Protein AF-A0A2W4MEE3-F1 (afdb_monomer_lite)

Sequence (207 aa):
MGRTPAATAALLSSIVPGWGHAFTRRNRSAIAWFAFDGLLLAGGLAAWIWFRNDLLQAVVRPGAIVWILALNAVLLIMRAWSVVSAYRAGTPATGAGAAISLLLAAILLVGPHALAGYVAWAGNDLLTSVFDPEPPVAAPTTTTTASPGGPVVPGPTATTLPPTTTTTAPPRIWDGLERLNIALLGLARAPVSFTNSNPPQNTHSLD

pLDDT: mean 73.38, std 10.56, range [46.97, 92.06]

Secondary structure (DSSP, 8-state):
-----HHHHHHHHHHSTTHHHHHTT-HHHHHHHHHHHHHHHHHHHHHHHHSHHHHHHHHHSHHHHHHHHHHHHHHHHHHHHHHHHHHHHSPPP-SHHHHHHHHHHHHHHHHHHHHHHHHHHHHHHHHHHHHS------PPP----PPPPPP----S----PPPPP---PPPPS--SSS-------------------PPP-------

Radius of gyration: 35.17 Å; chains: 1; bounding box: 63×68×120 Å

Structure (mmCIF, N/CA/C/O backbone):
data_AF-A0A2W4MEE3-F1
#
_entry.id   AF-A0A2W4MEE3-F1
#
loop_
_atom_site.group_PDB
_atom_site.id
_atom_site.type_symbol
_atom_site.label_atom_id
_atom_site.label_alt_id
_atom_site.label_comp_id
_atom_site.label_asym_id
_atom_site.label_entity_id
_atom_site.label_seq_id
_atom_site.pdbx_PDB_ins_code
_atom_site.Cartn_x
_atom_site.Cartn_y
_atom_site.Cartn_z
_atom_site.occupancy
_atom_site.B_iso_or_equiv
_atom_site.auth_seq_id
_atom_site.auth_comp_id
_atom_site.auth_asym_id
_atom_site.auth_atom_id
_atom_site.pdbx_PDB_model_num
ATOM 1 N N . MET A 1 1 ? -16.115 -0.968 37.909 1.00 46.97 1 MET A N 1
ATOM 2 C CA . MET A 1 1 ? -15.158 -1.277 36.819 1.00 46.97 1 MET A CA 1
ATOM 3 C C . MET A 1 1 ? -15.772 -0.815 35.505 1.00 46.97 1 MET A C 1
ATOM 5 O O . MET A 1 1 ? -16.783 -1.374 35.099 1.00 46.97 1 MET A O 1
ATOM 9 N N . GLY A 1 2 ? -15.250 0.261 34.910 1.00 53.53 2 GLY A N 1
ATOM 10 C CA . GLY A 1 2 ? -15.823 0.868 33.704 1.00 53.53 2 GLY A CA 1
ATOM 11 C C . GLY A 1 2 ? -15.564 0.008 32.468 1.00 53.53 2 GLY A C 1
ATOM 12 O O . GLY A 1 2 ? -14.419 -0.342 32.195 1.00 53.53 2 GLY A O 1
ATOM 13 N N . ARG A 1 3 ? -16.623 -0.356 31.738 1.00 59.12 3 ARG A N 1
ATOM 14 C CA . ARG A 1 3 ? -16.504 -1.009 30.429 1.00 59.12 3 ARG A CA 1
ATOM 15 C C . ARG A 1 3 ? -15.987 0.031 29.440 1.00 59.12 3 ARG A C 1
ATOM 17 O O . ARG A 1 3 ? -16.661 1.027 29.197 1.00 59.12 3 ARG A O 1
ATOM 24 N N . THR A 1 4 ? -14.789 -0.170 28.908 1.00 59.31 4 THR A N 1
ATOM 25 C CA . THR A 1 4 ? -14.251 0.694 27.858 1.00 59.31 4 THR A CA 1
ATOM 26 C C . THR A 1 4 ? -14.983 0.423 26.538 1.00 59.31 4 THR A C 1
ATOM 28 O O . THR A 1 4 ? -15.199 -0.741 26.189 1.00 59.31 4 THR A O 1
ATOM 31 N N . PRO A 1 5 ? -15.402 1.469 25.805 1.00 66.69 5 PRO A N 1
ATOM 32 C CA . PRO A 1 5 ? -16.130 1.298 24.553 1.00 66.69 5 PRO A CA 1
ATOM 33 C C . PRO A 1 5 ? -15.233 0.687 23.463 1.00 66.69 5 PRO A C 1
ATOM 35 O O . PRO A 1 5 ? -14.072 1.068 23.317 1.00 66.69 5 PRO A O 1
ATOM 38 N N . ALA A 1 6 ? -15.764 -0.242 22.656 1.00 66.25 6 ALA A N 1
ATOM 39 C CA . ALA A 1 6 ? -14.981 -0.908 21.602 1.00 66.25 6 ALA A CA 1
ATOM 40 C C . ALA A 1 6 ? -14.439 0.041 20.530 1.00 66.25 6 ALA A C 1
ATOM 42 O O . ALA A 1 6 ? -13.433 -0.267 19.899 1.00 66.25 6 ALA A O 1
ATOM 43 N N . ALA A 1 7 ? -15.074 1.200 20.344 1.00 62.47 7 ALA A N 1
ATOM 44 C CA . ALA A 1 7 ? -14.615 2.216 19.407 1.00 62.47 7 ALA A CA 1
ATOM 45 C C . ALA A 1 7 ? -13.208 2.728 19.756 1.00 62.47 7 ALA A C 1
ATOM 47 O O . ALA A 1 7 ? -12.354 2.814 18.879 1.00 62.47 7 ALA A O 1
ATOM 48 N N . THR A 1 8 ? -12.927 2.982 21.038 1.00 64.75 8 THR A N 1
ATOM 49 C CA . THR A 1 8 ? -11.601 3.420 21.498 1.00 64.75 8 THR A CA 1
ATOM 50 C C . THR A 1 8 ? -10.568 2.301 21.394 1.00 64.75 8 THR A C 1
ATOM 52 O O . THR A 1 8 ? -9.421 2.562 21.042 1.00 64.75 8 THR A O 1
ATOM 55 N N . ALA A 1 9 ? -10.968 1.048 21.633 1.00 61.34 9 ALA A N 1
ATOM 56 C CA . ALA A 1 9 ? -10.091 -0.108 21.434 1.00 61.34 9 ALA A CA 1
ATOM 57 C C . ALA A 1 9 ? -9.727 -0.311 19.949 1.00 61.34 9 ALA A C 1
ATOM 59 O O . ALA A 1 9 ? -8.577 -0.627 19.641 1.00 61.34 9 ALA A O 1
ATOM 60 N N . ALA A 1 10 ? -10.673 -0.079 19.032 1.00 60.91 10 ALA A N 1
ATOM 61 C CA . ALA A 1 10 ? -10.437 -0.127 17.589 1.00 60.91 10 ALA A CA 1
ATOM 62 C C . ALA A 1 10 ? -9.500 1.001 17.121 1.00 60.91 10 ALA A C 1
ATOM 64 O O . ALA A 1 10 ? -8.569 0.737 16.364 1.00 60.91 10 ALA A O 1
ATOM 65 N N . LEU A 1 11 ? -9.691 2.224 17.631 1.00 64.31 11 LEU A N 1
ATOM 66 C CA . LEU A 1 11 ? -8.846 3.388 17.330 1.00 64.31 11 LEU A CA 1
ATOM 67 C C . LEU A 1 11 ? -7.398 3.186 17.808 1.00 64.31 11 LEU A C 1
ATOM 69 O O . LEU A 1 11 ? -6.445 3.438 17.077 1.00 64.31 11 LEU A O 1
ATOM 73 N N . LEU A 1 12 ? -7.216 2.656 19.021 1.00 62.75 12 LEU A N 1
ATOM 74 C CA . LEU A 1 12 ? -5.882 2.333 19.537 1.00 62.75 12 LEU A CA 1
ATOM 75 C C . LEU A 1 12 ? -5.208 1.227 18.718 1.00 62.75 12 LEU A C 1
ATOM 77 O O . LEU A 1 12 ? -4.005 1.294 18.471 1.00 62.75 12 LEU A O 1
ATOM 81 N N . SER A 1 13 ? -5.979 0.241 18.251 1.00 61.25 13 SER A N 1
ATOM 82 C CA . SER A 1 13 ? -5.451 -0.835 17.411 1.00 61.25 13 SER A CA 1
ATOM 83 C C . SER A 1 13 ? -5.171 -0.413 15.962 1.00 61.25 13 SER A C 1
ATOM 85 O O . SER A 1 13 ? -4.448 -1.133 15.274 1.00 61.25 13 SER A O 1
ATOM 87 N N . SER A 1 14 ? -5.714 0.717 15.486 1.00 63.41 14 SER A N 1
ATOM 88 C CA . SER A 1 14 ? -5.417 1.239 14.144 1.00 63.41 14 SER A CA 1
ATOM 89 C C . SER A 1 14 ? -4.117 2.039 14.095 1.00 63.41 14 SER A C 1
ATOM 91 O O . SER A 1 14 ? -3.443 2.033 13.067 1.00 63.41 14 SER A O 1
ATOM 93 N N . ILE A 1 15 ? -3.760 2.718 15.193 1.00 67.88 15 ILE A N 1
ATOM 94 C CA . ILE A 1 15 ? -2.478 3.429 15.319 1.00 67.88 15 ILE A CA 1
ATOM 95 C C . ILE A 1 15 ? -1.353 2.416 15.528 1.00 67.88 15 ILE A C 1
ATOM 97 O O . ILE A 1 15 ? -0.332 2.469 14.846 1.00 67.88 15 ILE A O 1
ATOM 101 N N . VAL A 1 16 ? -1.558 1.474 16.450 1.00 62.41 16 VAL A N 1
ATOM 102 C CA . VAL A 1 16 ? -0.572 0.452 16.786 1.00 62.41 16 VAL A CA 1
ATOM 103 C C . VAL A 1 16 ? -1.262 -0.917 16.792 1.00 62.41 16 VAL A C 1
ATOM 105 O O . VAL A 1 16 ? -2.054 -1.195 17.701 1.00 62.41 16 VAL A O 1
ATOM 108 N N . PRO A 1 17 ? -0.983 -1.791 15.808 1.00 58.06 17 PRO A N 1
ATOM 109 C CA . PRO A 1 17 ? -1.547 -3.138 15.764 1.00 58.06 17 PRO A CA 1
ATOM 110 C C . PRO A 1 17 ? -1.307 -3.872 17.089 1.00 58.06 17 PRO A C 1
ATOM 112 O O . PRO A 1 17 ? -0.170 -4.037 17.500 1.00 58.06 17 PRO A O 1
ATOM 115 N N . GLY A 1 18 ? -2.369 -4.282 17.792 1.00 57.41 18 GLY A N 1
ATOM 116 C CA . GLY A 1 18 ? -2.269 -5.020 19.061 1.00 57.41 18 GLY A CA 1
ATOM 117 C C . GLY A 1 18 ? -2.436 -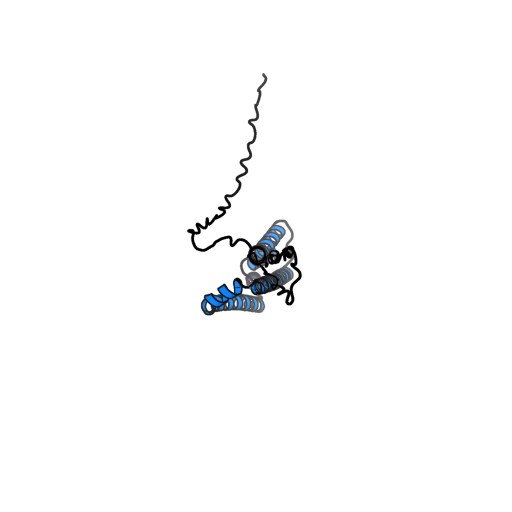4.190 20.343 1.00 57.41 18 GLY A C 1
ATOM 118 O O . GLY A 1 18 ? -2.688 -4.774 21.404 1.00 57.41 18 GLY A O 1
ATOM 119 N N . TRP A 1 19 ? -2.408 -2.851 20.287 1.00 66.25 19 TRP A N 1
ATOM 120 C CA . TRP A 1 19 ? -2.663 -2.009 21.473 1.00 66.25 19 TRP A CA 1
ATOM 121 C C . TRP A 1 19 ? -4.094 -2.155 22.015 1.00 66.25 19 TRP A C 1
ATOM 123 O O . TRP A 1 19 ? -4.305 -2.120 23.229 1.00 66.25 19 TRP A O 1
ATOM 133 N N . GLY A 1 20 ? -5.071 -2.432 21.144 1.00 57.62 20 GLY A N 1
ATOM 134 C CA . GLY A 1 20 ? -6.445 -2.732 21.562 1.00 57.62 20 GLY A CA 1
ATOM 135 C C . GLY A 1 20 ? -6.551 -3.999 22.424 1.00 57.62 20 GLY A C 1
ATOM 136 O O . GLY A 1 20 ? -7.328 -4.040 23.379 1.00 57.62 20 GLY A O 1
ATOM 137 N N . HIS A 1 21 ? -5.725 -5.019 22.162 1.00 60.41 21 HIS A N 1
ATOM 138 C CA . HIS A 1 21 ? -5.729 -6.255 22.950 1.00 60.41 21 HIS A CA 1
ATOM 139 C C . HIS A 1 21 ? -5.038 -6.106 24.309 1.00 60.41 21 HIS A C 1
ATOM 141 O O . HIS A 1 21 ? -5.540 -6.666 25.291 1.00 60.41 21 HIS A O 1
ATOM 147 N N . ALA A 1 22 ? -3.977 -5.296 24.395 1.00 62.78 22 ALA A N 1
ATOM 148 C CA . ALA A 1 22 ? -3.343 -4.932 25.666 1.00 62.78 22 ALA A CA 1
ATOM 149 C C . ALA A 1 22 ? -4.342 -4.253 26.624 1.00 62.78 22 ALA A C 1
ATOM 151 O O . ALA A 1 22 ? -4.362 -4.546 27.820 1.00 62.78 22 ALA A O 1
ATOM 152 N N . PHE A 1 23 ? -5.258 -3.439 26.088 1.00 62.28 23 PHE A N 1
ATOM 153 C CA . PHE A 1 23 ? -6.319 -2.799 26.870 1.00 62.28 23 PHE A CA 1
ATOM 154 C C . PHE A 1 23 ? -7.396 -3.778 27.382 1.00 62.28 23 PHE A C 1
ATOM 156 O O . PHE A 1 23 ? -8.042 -3.519 28.395 1.00 62.28 23 PHE A O 1
ATOM 163 N N . THR A 1 24 ? -7.572 -4.931 26.723 1.00 64.75 24 THR A N 1
ATOM 164 C CA . THR A 1 24 ? -8.555 -5.973 27.100 1.00 64.75 24 THR A CA 1
ATOM 165 C C . THR A 1 24 ? -7.990 -7.099 27.985 1.00 64.75 24 THR A C 1
ATOM 167 O O . THR A 1 24 ? -8.682 -8.086 28.229 1.00 64.75 24 THR A O 1
ATOM 170 N N . ARG A 1 25 ? -6.743 -6.984 28.479 1.00 64.94 25 ARG A N 1
ATOM 171 C CA . ARG A 1 25 ? -6.026 -7.997 29.298 1.00 64.94 25 ARG A CA 1
ATOM 172 C C . ARG A 1 25 ? -5.851 -9.390 28.655 1.00 64.94 25 ARG A C 1
ATOM 174 O O . ARG A 1 25 ? -5.434 -10.331 29.332 1.00 64.94 25 ARG A O 1
ATOM 181 N N . ARG A 1 26 ? -6.092 -9.552 27.348 1.00 64.69 26 ARG A N 1
ATOM 182 C CA . ARG A 1 26 ? -5.739 -10.771 26.587 1.00 64.69 26 ARG A CA 1
ATOM 183 C C . ARG A 1 26 ? -4.343 -10.623 25.974 1.00 64.69 26 ARG A C 1
ATOM 185 O O . ARG A 1 26 ? -4.177 -10.462 24.770 1.00 64.69 26 ARG A O 1
ATOM 192 N N . ASN A 1 27 ? -3.321 -10.688 26.829 1.00 63.59 27 ASN A N 1
ATOM 193 C CA . ASN A 1 27 ? -1.943 -10.345 26.452 1.00 63.59 27 ASN A CA 1
ATOM 194 C C . ASN A 1 27 ? -1.288 -11.341 25.480 1.00 63.59 27 ASN A C 1
ATOM 196 O O . ASN A 1 27 ? -0.413 -10.953 24.714 1.00 63.59 27 ASN A O 1
ATOM 200 N N . ARG A 1 28 ? -1.703 -12.616 25.473 1.00 70.62 28 ARG A N 1
ATOM 201 C CA . ARG A 1 28 ? -1.032 -13.651 24.664 1.00 70.62 28 ARG A CA 1
ATOM 202 C C . ARG A 1 28 ? -1.215 -13.452 23.157 1.00 70.62 28 ARG A C 1
ATOM 204 O O . ARG A 1 28 ? -0.252 -13.597 22.415 1.00 70.62 28 ARG A O 1
ATOM 211 N N . SER A 1 29 ? -2.416 -13.082 22.708 1.00 66.38 29 SER A N 1
ATOM 212 C CA . SER A 1 29 ? -2.664 -12.802 21.288 1.00 66.38 29 SER A CA 1
ATOM 213 C C . SER A 1 29 ? -2.056 -11.468 20.860 1.00 66.38 29 SER A C 1
ATOM 215 O O . SER A 1 29 ? -1.504 -11.388 19.771 1.00 66.38 29 SER A O 1
ATOM 217 N N . ALA A 1 30 ? -2.084 -10.446 21.72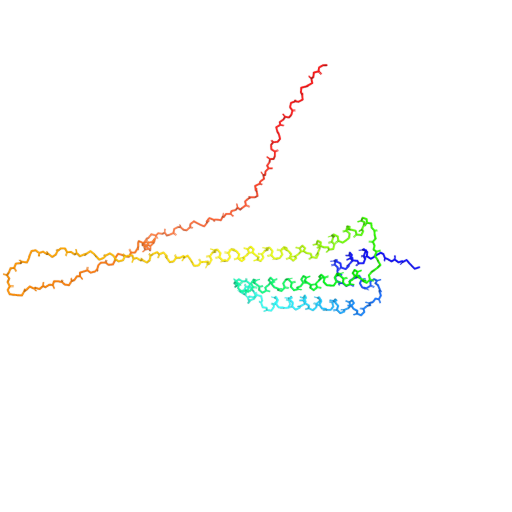5 1.00 62.19 30 ALA A N 1
ATOM 218 C CA . ALA A 1 30 ? -1.459 -9.150 21.450 1.00 62.19 30 ALA A CA 1
ATOM 219 C C . ALA A 1 30 ? 0.039 -9.294 21.139 1.00 62.19 30 ALA A C 1
ATOM 221 O O . ALA A 1 30 ? 0.512 -8.777 20.132 1.00 62.19 30 ALA A O 1
ATOM 222 N N . ILE A 1 31 ? 0.767 -10.041 21.979 1.00 74.69 31 ILE A N 1
ATOM 223 C CA . ILE A 1 31 ? 2.214 -10.244 21.830 1.00 74.69 31 ILE A CA 1
ATOM 224 C C . ILE A 1 31 ? 2.542 -10.972 20.523 1.00 74.69 31 ILE A C 1
ATOM 226 O O . ILE A 1 31 ? 3.500 -10.595 19.861 1.00 74.69 31 ILE A O 1
ATOM 230 N N . ALA A 1 32 ? 1.747 -11.971 20.125 1.00 75.31 32 ALA A N 1
ATOM 231 C CA . ALA A 1 32 ? 1.977 -12.699 18.877 1.00 75.31 32 ALA A CA 1
ATOM 232 C C . ALA A 1 32 ? 1.884 -11.779 17.645 1.00 75.31 32 ALA A C 1
ATOM 234 O O . ALA A 1 32 ? 2.747 -11.836 16.774 1.00 75.31 32 ALA A O 1
ATOM 235 N N . TRP A 1 33 ? 0.886 -10.889 17.605 1.00 71.94 33 TRP A N 1
ATOM 236 C CA . TRP A 1 33 ? 0.726 -9.925 16.512 1.00 71.94 33 TRP A CA 1
ATOM 237 C C . TRP A 1 33 ? 1.824 -8.856 16.505 1.00 71.94 33 TRP A C 1
ATOM 239 O O . TRP A 1 33 ? 2.374 -8.562 15.449 1.00 71.94 33 TRP A O 1
ATOM 249 N N . PHE A 1 34 ? 2.210 -8.342 17.677 1.00 73.69 34 PHE A N 1
ATOM 250 C CA . PHE A 1 34 ? 3.340 -7.418 17.801 1.00 73.69 34 PHE A CA 1
ATOM 251 C C . PHE A 1 34 ? 4.666 -8.039 17.372 1.00 73.69 34 PHE A C 1
ATOM 253 O O . PHE A 1 34 ? 5.457 -7.395 16.689 1.00 73.69 34 PHE A O 1
ATOM 260 N N . ALA A 1 35 ? 4.918 -9.283 17.780 1.00 78.75 35 ALA A N 1
ATOM 261 C CA . ALA A 1 35 ? 6.123 -10.004 17.405 1.00 78.75 35 ALA A CA 1
ATOM 262 C C . ALA A 1 35 ? 6.158 -10.257 15.896 1.00 78.75 35 ALA A C 1
ATOM 264 O O . ALA A 1 35 ? 7.214 -10.114 15.291 1.00 78.75 35 ALA A O 1
ATOM 265 N N . PHE A 1 36 ? 5.014 -10.580 15.288 1.00 78.56 36 PHE A N 1
ATOM 266 C CA . PHE A 1 36 ? 4.910 -10.764 13.845 1.00 78.56 36 PHE A CA 1
ATOM 267 C C . PHE A 1 36 ? 5.195 -9.465 13.079 1.00 78.56 36 PHE A C 1
ATOM 269 O O . PHE A 1 36 ? 6.084 -9.461 12.233 1.00 78.56 36 PHE A O 1
ATOM 276 N N . ASP A 1 37 ? 4.521 -8.358 13.411 1.00 76.50 37 ASP A N 1
ATOM 277 C CA . ASP A 1 37 ? 4.766 -7.057 12.764 1.00 76.50 37 ASP A CA 1
ATOM 278 C C . ASP A 1 37 ? 6.199 -6.570 13.002 1.00 76.50 37 ASP A C 1
ATOM 280 O O . ASP A 1 37 ? 6.865 -6.097 12.081 1.00 76.50 37 ASP A O 1
ATOM 284 N N . GLY A 1 38 ? 6.705 -6.731 14.227 1.00 80.12 38 GLY A N 1
ATOM 285 C CA . GLY A 1 38 ? 8.082 -6.401 14.577 1.00 80.12 38 GLY A CA 1
ATOM 286 C C . GLY A 1 38 ? 9.094 -7.219 13.778 1.00 80.12 38 GLY A C 1
ATOM 287 O O . GLY A 1 38 ? 10.061 -6.657 13.271 1.00 80.12 38 GLY A O 1
ATOM 288 N N . LEU A 1 39 ? 8.855 -8.521 13.605 1.00 87.75 39 LEU A N 1
ATOM 289 C CA . LEU A 1 39 ? 9.698 -9.399 12.794 1.00 87.75 39 LEU A CA 1
ATOM 290 C C . LEU A 1 39 ? 9.637 -9.023 11.312 1.00 87.75 39 LEU A C 1
ATOM 292 O O . LEU A 1 39 ? 10.663 -9.049 10.638 1.00 87.75 39 LEU A O 1
ATOM 296 N N . LEU A 1 40 ? 8.464 -8.645 10.810 1.00 80.88 40 LEU A N 1
ATOM 297 C CA . LEU A 1 40 ? 8.270 -8.260 9.414 1.00 80.88 40 LEU A CA 1
ATOM 298 C C . LEU A 1 40 ? 8.971 -6.929 9.106 1.00 80.88 40 LEU A C 1
ATOM 300 O O . LEU A 1 40 ? 9.669 -6.818 8.097 1.00 80.88 40 LEU A O 1
ATOM 304 N N . LEU A 1 41 ? 8.880 -5.954 10.017 1.00 80.38 41 LEU A N 1
ATOM 305 C CA . LEU A 1 41 ? 9.625 -4.694 9.940 1.00 80.38 41 LEU A CA 1
ATOM 306 C C . LEU A 1 41 ? 11.134 -4.909 10.073 1.00 80.38 41 LEU A C 1
ATOM 308 O O . LEU A 1 41 ? 11.896 -4.371 9.273 1.00 80.38 41 LEU A O 1
ATOM 312 N N . ALA A 1 42 ? 11.573 -5.702 11.052 1.00 85.38 42 ALA A N 1
ATOM 313 C CA . ALA A 1 42 ? 12.988 -6.001 11.253 1.00 85.38 42 ALA A CA 1
ATOM 314 C C . ALA A 1 42 ? 13.575 -6.758 10.056 1.00 85.38 42 ALA A C 1
ATOM 316 O O . ALA A 1 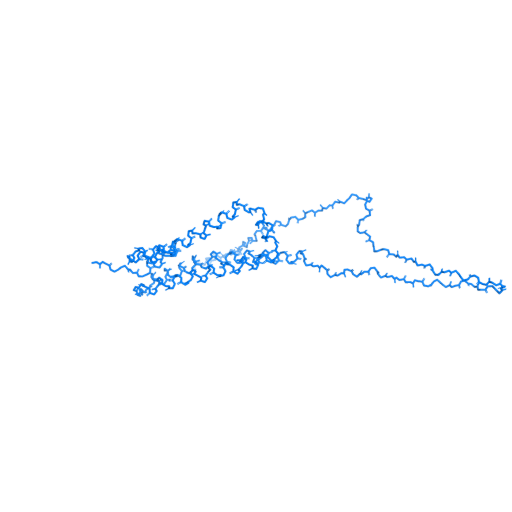42 ? 14.662 -6.421 9.596 1.00 85.38 42 ALA A O 1
ATOM 317 N N . GLY A 1 43 ? 12.839 -7.729 9.513 1.00 85.94 43 GLY A N 1
ATOM 318 C CA . GLY A 1 43 ? 13.216 -8.477 8.318 1.00 85.94 43 GLY A CA 1
ATOM 319 C C . GLY A 1 43 ? 13.292 -7.585 7.081 1.00 85.94 43 GLY A C 1
ATOM 320 O O . GLY A 1 43 ? 14.281 -7.639 6.356 1.00 85.94 43 GLY A O 1
ATOM 321 N N . GLY A 1 44 ? 12.303 -6.709 6.876 1.00 81.25 44 GLY A N 1
ATOM 322 C CA . GLY A 1 44 ? 12.317 -5.731 5.786 1.00 81.25 44 GLY A CA 1
ATOM 323 C C . GLY A 1 44 ? 13.477 -4.738 5.895 1.00 81.25 44 GLY A C 1
ATOM 324 O O . GLY A 1 44 ? 14.169 -4.483 4.910 1.00 81.25 44 GLY A O 1
ATOM 325 N N . LEU A 1 45 ? 13.746 -4.225 7.097 1.00 85.44 45 LEU A N 1
ATOM 326 C CA . LEU A 1 45 ? 14.855 -3.306 7.351 1.00 85.44 45 LEU A CA 1
ATOM 327 C C . LEU A 1 45 ? 16.219 -3.994 7.195 1.00 85.44 45 LEU A C 1
ATOM 329 O O . LEU A 1 45 ? 17.127 -3.422 6.595 1.00 85.44 45 LEU A O 1
ATOM 333 N N . ALA A 1 46 ? 16.364 -5.224 7.689 1.00 86.62 46 ALA A N 1
ATOM 334 C CA . ALA A 1 46 ? 17.572 -6.020 7.497 1.00 86.62 46 ALA A CA 1
ATOM 335 C C . ALA A 1 46 ? 17.805 -6.298 6.007 1.00 86.62 46 ALA A C 1
ATOM 337 O O . ALA A 1 46 ? 18.899 -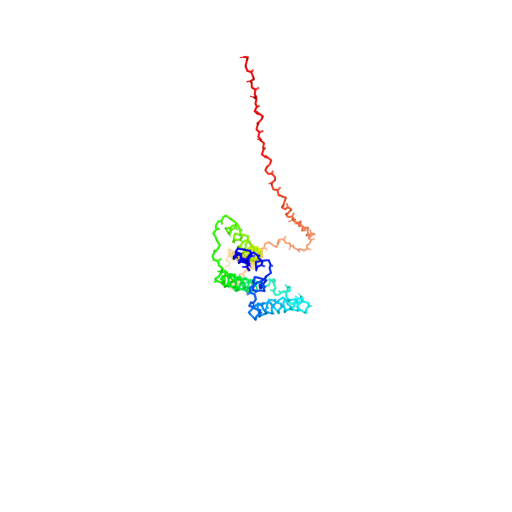6.045 5.507 1.00 86.62 46 ALA A O 1
ATOM 338 N N . ALA A 1 47 ? 16.770 -6.717 5.273 1.00 82.50 47 ALA A N 1
ATOM 339 C CA . ALA A 1 47 ? 16.863 -6.918 3.833 1.00 82.50 47 ALA A CA 1
ATOM 340 C C . ALA A 1 47 ? 17.288 -5.629 3.108 1.00 82.50 47 ALA A C 1
ATOM 342 O O . ALA A 1 47 ? 18.174 -5.667 2.259 1.00 82.50 47 ALA A O 1
ATOM 343 N N . TRP A 1 48 ? 16.727 -4.479 3.491 1.00 85.38 48 TRP A N 1
ATOM 344 C CA . TRP A 1 48 ? 17.100 -3.180 2.930 1.00 85.38 48 TRP A CA 1
ATOM 345 C C . TRP A 1 48 ? 18.568 -2.815 3.173 1.00 85.38 48 TRP A C 1
ATOM 347 O O . TRP A 1 48 ? 19.250 -2.368 2.253 1.00 85.38 48 TRP A O 1
ATOM 357 N N . ILE A 1 49 ? 19.066 -3.002 4.398 1.00 90.56 49 ILE A N 1
ATOM 358 C CA . ILE A 1 49 ? 20.451 -2.664 4.757 1.00 90.56 49 ILE A CA 1
ATOM 359 C C . ILE A 1 49 ? 21.443 -3.567 4.012 1.00 90.56 49 ILE A C 1
ATOM 361 O O . ILE A 1 49 ? 22.473 -3.083 3.545 1.00 90.56 49 ILE A O 1
ATOM 365 N N . TRP A 1 50 ? 21.131 -4.858 3.882 1.00 88.00 50 TRP A N 1
ATOM 366 C CA . TRP A 1 50 ? 22.056 -5.859 3.342 1.00 88.00 50 TRP A CA 1
ATOM 367 C C . TRP A 1 50 ? 22.012 -5.956 1.814 1.00 88.00 50 TRP A C 1
ATOM 369 O O . TRP A 1 50 ? 23.052 -6.120 1.184 1.00 88.00 50 TRP A O 1
ATOM 379 N N . PHE A 1 51 ? 20.833 -5.804 1.208 1.00 87.81 51 PHE A N 1
ATOM 380 C CA . PHE A 1 51 ? 20.612 -6.006 -0.228 1.00 87.81 51 PHE A CA 1
ATOM 381 C C . PHE A 1 51 ? 20.233 -4.717 -0.950 1.00 87.81 51 PHE A C 1
ATOM 383 O O . PHE A 1 51 ? 19.537 -4.761 -1.958 1.00 87.81 51 PHE A O 1
ATOM 390 N N . ARG A 1 52 ? 20.658 -3.548 -0.456 1.00 87.38 52 ARG A N 1
ATOM 391 C CA . ARG A 1 52 ? 20.228 -2.245 -0.990 1.00 87.38 52 ARG A CA 1
ATOM 392 C C . ARG A 1 52 ? 20.352 -2.145 -2.515 1.00 87.38 52 ARG A C 1
ATOM 394 O O . ARG A 1 52 ? 19.409 -1.721 -3.173 1.00 87.38 52 ARG A O 1
ATOM 401 N N . ASN A 1 53 ? 21.497 -2.540 -3.074 1.00 87.88 53 ASN A N 1
ATOM 402 C CA . ASN A 1 53 ? 21.748 -2.433 -4.513 1.00 87.88 53 ASN A CA 1
ATOM 403 C C . ASN A 1 53 ? 20.936 -3.458 -5.318 1.00 87.88 53 ASN A C 1
ATOM 405 O O . ASN A 1 53 ? 20.329 -3.089 -6.321 1.00 87.88 53 ASN A O 1
ATOM 409 N N . ASP A 1 54 ? 20.855 -4.702 -4.844 1.00 85.38 54 ASP A N 1
ATOM 410 C CA . ASP A 1 54 ? 20.077 -5.759 -5.498 1.00 85.38 54 ASP A CA 1
ATOM 411 C C . ASP A 1 54 ? 18.574 -5.478 -5.430 1.00 85.38 54 ASP A C 1
ATOM 413 O O . ASP A 1 54 ? 17.859 -5.717 -6.397 1.00 85.38 54 ASP A O 1
ATOM 417 N N . LEU A 1 55 ? 18.089 -4.908 -4.323 1.00 80.25 55 LEU A N 1
ATOM 418 C CA . LEU A 1 55 ? 16.707 -4.460 -4.159 1.00 80.25 55 LEU A CA 1
ATOM 419 C C . LEU A 1 55 ? 16.385 -3.299 -5.087 1.00 80.25 55 LEU A C 1
ATOM 421 O O . LEU A 1 55 ? 15.330 -3.313 -5.708 1.00 80.25 55 LEU A O 1
ATOM 425 N N . LEU A 1 56 ? 17.278 -2.316 -5.223 1.00 83.75 56 LEU A N 1
ATOM 426 C CA . LEU A 1 56 ? 17.084 -1.226 -6.180 1.00 83.75 56 LEU A CA 1
ATOM 427 C C . LEU A 1 56 ? 17.026 -1.765 -7.612 1.00 83.75 56 LEU A C 1
ATOM 429 O O . LEU A 1 56 ? 16.146 -1.379 -8.377 1.00 83.75 56 LEU A O 1
ATOM 433 N N . GLN A 1 57 ? 17.906 -2.704 -7.960 1.00 85.94 57 GLN A N 1
ATOM 434 C CA . GLN A 1 57 ? 17.907 -3.317 -9.284 1.00 85.94 57 GLN A CA 1
ATOM 435 C C . GLN A 1 57 ? 16.676 -4.209 -9.507 1.00 85.94 57 GLN A C 1
ATOM 437 O O . GLN A 1 57 ? 16.111 -4.221 -10.600 1.00 85.94 57 GLN A O 1
ATOM 442 N N . ALA A 1 58 ? 16.231 -4.922 -8.471 1.00 83.81 58 ALA A N 1
ATOM 443 C CA . ALA A 1 58 ? 15.026 -5.736 -8.496 1.00 83.81 58 ALA A CA 1
ATOM 444 C C . ALA A 1 58 ? 13.776 -4.867 -8.646 1.00 83.81 58 ALA A C 1
ATOM 446 O O . ALA A 1 58 ? 12.961 -5.172 -9.503 1.00 83.81 58 ALA A O 1
ATOM 447 N N . VAL A 1 59 ? 13.652 -3.766 -7.898 1.00 81.31 59 VAL A N 1
ATOM 448 C CA . VAL A 1 59 ? 12.510 -2.832 -7.954 1.00 81.31 59 VAL A CA 1
ATOM 449 C C . VAL A 1 59 ? 12.316 -2.240 -9.353 1.00 81.31 59 VAL A C 1
ATOM 451 O O . VAL A 1 59 ? 11.182 -1.982 -9.745 1.00 81.31 59 VAL A O 1
ATOM 454 N N . VAL A 1 60 ? 13.392 -2.073 -10.127 1.00 82.19 60 VAL A N 1
ATOM 455 C CA . VAL A 1 60 ? 13.321 -1.582 -11.515 1.00 82.19 60 VAL A CA 1
ATOM 456 C C . VAL A 1 60 ? 12.875 -2.674 -12.501 1.00 82.19 60 VAL A C 1
ATOM 458 O O . VAL A 1 60 ? 12.436 -2.365 -13.607 1.00 82.19 60 VAL A O 1
ATOM 461 N N . ARG A 1 61 ? 12.933 -3.962 -12.132 1.00 85.00 61 ARG A N 1
ATOM 462 C CA . ARG A 1 61 ? 12.428 -5.036 -12.998 1.00 85.00 61 ARG A CA 1
ATOM 463 C C . ARG A 1 61 ? 10.892 -5.031 -12.996 1.00 85.00 61 ARG A C 1
ATOM 465 O O . ARG A 1 61 ? 10.304 -5.137 -11.919 1.00 85.00 61 ARG A O 1
ATOM 472 N N . PRO A 1 62 ? 10.230 -5.057 -14.170 1.00 78.75 62 PRO A N 1
ATOM 473 C CA . PRO A 1 62 ? 8.764 -5.061 -14.265 1.00 78.75 62 PRO A CA 1
ATOM 474 C C . PRO A 1 62 ? 8.105 -6.167 -13.426 1.00 78.75 62 PRO A C 1
ATOM 476 O O . PRO A 1 62 ? 7.108 -5.948 -12.743 1.00 78.75 62 PRO A O 1
ATOM 479 N N . GLY A 1 63 ? 8.717 -7.357 -13.395 1.00 81.19 63 GLY A N 1
ATOM 480 C CA . GLY A 1 63 ? 8.210 -8.486 -12.613 1.00 81.19 63 GLY A CA 1
ATOM 481 C C . GLY A 1 63 ? 8.215 -8.261 -11.096 1.00 81.19 63 GLY A C 1
ATOM 482 O O . GLY A 1 63 ? 7.373 -8.822 -10.398 1.00 81.19 63 GLY A O 1
ATOM 483 N N . ALA A 1 64 ? 9.118 -7.436 -10.559 1.00 84.06 64 ALA A N 1
ATOM 484 C CA . ALA A 1 64 ? 9.176 -7.184 -9.121 1.00 84.06 64 ALA A CA 1
ATOM 485 C C . ALA A 1 64 ? 8.031 -6.289 -8.641 1.00 84.06 64 ALA A C 1
ATOM 487 O O . ALA A 1 64 ? 7.554 -6.472 -7.523 1.00 84.06 64 ALA A O 1
ATOM 488 N N . ILE A 1 65 ? 7.549 -5.368 -9.481 1.00 80.50 65 ILE A N 1
ATOM 489 C CA . ILE A 1 65 ? 6.427 -4.489 -9.132 1.00 80.50 65 ILE A CA 1
ATOM 490 C C . ILE A 1 65 ? 5.172 -5.316 -8.845 1.00 80.50 65 ILE A C 1
ATOM 492 O O . ILE A 1 65 ? 4.497 -5.069 -7.847 1.00 80.50 65 ILE A O 1
ATOM 496 N N . VAL A 1 66 ? 4.903 -6.351 -9.650 1.00 82.56 66 VAL A N 1
ATOM 497 C CA . VAL A 1 66 ? 3.775 -7.273 -9.428 1.00 82.56 66 VAL A CA 1
ATOM 498 C C . VAL A 1 66 ? 3.900 -7.980 -8.077 1.00 82.56 66 VAL A C 1
ATOM 500 O O . VAL A 1 66 ? 2.929 -8.045 -7.323 1.00 82.56 66 VAL A O 1
ATOM 503 N N . TRP A 1 67 ? 5.098 -8.458 -7.729 1.00 86.75 67 TRP A N 1
ATOM 504 C CA . TRP A 1 67 ? 5.349 -9.096 -6.434 1.00 86.75 67 TRP A CA 1
ATOM 505 C C . TRP A 1 67 ? 5.209 -8.131 -5.257 1.00 86.75 67 TRP A C 1
ATOM 507 O O . TRP A 1 67 ? 4.629 -8.502 -4.238 1.00 86.75 67 TRP A O 1
ATOM 517 N N . ILE A 1 68 ? 5.680 -6.889 -5.394 1.00 82.44 68 ILE A N 1
ATOM 518 C CA . ILE A 1 68 ? 5.506 -5.841 -4.380 1.00 82.44 68 ILE A CA 1
ATOM 519 C C . ILE A 1 68 ? 4.018 -5.528 -4.193 1.00 82.44 68 ILE A C 1
ATOM 521 O O . ILE A 1 68 ? 3.555 -5.417 -3.058 1.00 82.44 68 ILE A O 1
ATOM 525 N N . LEU A 1 69 ? 3.251 -5.435 -5.282 1.00 82.81 69 LEU A N 1
ATOM 526 C CA . LEU A 1 69 ? 1.809 -5.198 -5.233 1.00 82.81 69 LEU A CA 1
ATOM 527 C C . LEU A 1 69 ? 1.071 -6.365 -4.559 1.00 82.81 69 LEU A C 1
ATOM 529 O O . LEU A 1 69 ? 0.215 -6.142 -3.702 1.00 82.81 69 LEU A O 1
ATOM 533 N N . ALA A 1 70 ? 1.439 -7.604 -4.899 1.00 87.62 70 ALA A N 1
ATOM 534 C CA . ALA A 1 70 ? 0.894 -8.810 -4.283 1.00 87.62 70 ALA A CA 1
ATOM 535 C C . ALA A 1 70 ? 1.211 -8.864 -2.781 1.00 87.62 70 ALA A C 1
ATOM 537 O O . ALA A 1 70 ? 0.315 -9.092 -1.969 1.00 87.62 70 ALA A O 1
ATOM 538 N N . LEU A 1 71 ? 2.458 -8.583 -2.393 1.00 85.31 71 LEU A N 1
ATOM 539 C CA . LEU A 1 71 ? 2.870 -8.520 -0.991 1.00 85.31 71 LEU A CA 1
ATOM 540 C C . LEU A 1 71 ? 2.106 -7.427 -0.230 1.00 85.31 71 LEU A C 1
ATOM 542 O O . LEU A 1 71 ? 1.614 -7.671 0.870 1.00 85.31 71 LEU A O 1
ATOM 546 N N . ASN A 1 72 ? 1.951 -6.245 -0.829 1.00 85.62 72 ASN A N 1
ATOM 547 C CA . ASN A 1 72 ? 1.169 -5.141 -0.274 1.00 85.62 72 ASN A CA 1
ATOM 548 C C . ASN A 1 72 ? -0.300 -5.552 -0.043 1.00 85.62 72 ASN A C 1
ATOM 550 O O . ASN A 1 72 ? -0.850 -5.321 1.034 1.00 85.62 72 ASN A O 1
ATOM 554 N N . ALA A 1 73 ? -0.916 -6.237 -1.011 1.00 86.75 73 ALA A N 1
ATOM 555 C CA . ALA A 1 73 ? -2.276 -6.756 -0.883 1.00 86.75 73 ALA A CA 1
ATOM 556 C C . ALA A 1 73 ? -2.401 -7.812 0.230 1.00 86.75 73 ALA A C 1
ATOM 558 O O . ALA A 1 73 ? -3.344 -7.763 1.020 1.00 86.75 73 ALA A O 1
ATOM 559 N N . VAL A 1 74 ? -1.437 -8.731 0.343 1.00 88.69 74 VAL A N 1
ATOM 560 C CA . VAL A 1 74 ? -1.400 -9.727 1.427 1.00 88.69 74 VAL A CA 1
ATOM 561 C C . VAL A 1 74 ? -1.312 -9.043 2.792 1.00 88.69 74 VAL A C 1
ATOM 563 O O . VAL A 1 74 ? -2.075 -9.391 3.696 1.00 88.69 74 VAL A O 1
ATOM 566 N N . LEU A 1 75 ? -0.439 -8.040 2.936 1.00 81.69 75 LEU A N 1
ATOM 567 C CA . LEU A 1 75 ? -0.323 -7.255 4.167 1.00 81.69 75 LEU A CA 1
ATOM 568 C C . LEU A 1 75 ? -1.633 -6.536 4.501 1.00 81.69 75 LEU A C 1
ATOM 570 O O . LEU A 1 75 ? -2.078 -6.597 5.646 1.00 81.69 75 LEU A O 1
ATOM 574 N N . LEU A 1 76 ? -2.292 -5.927 3.510 1.00 81.50 76 LEU A N 1
ATOM 575 C CA . LEU A 1 76 ? -3.592 -5.280 3.691 1.00 81.50 76 LEU A CA 1
ATOM 576 C C . LEU A 1 76 ? -4.658 -6.271 4.189 1.00 81.50 76 LEU A C 1
ATOM 578 O O . LEU A 1 76 ? -5.378 -5.958 5.138 1.00 81.50 76 LEU A O 1
ATOM 582 N N . ILE A 1 77 ? -4.747 -7.467 3.595 1.00 85.75 77 ILE A N 1
ATOM 583 C CA . ILE A 1 77 ? -5.710 -8.510 3.995 1.00 85.75 77 ILE A CA 1
ATOM 584 C C . ILE A 1 77 ? -5.448 -8.965 5.432 1.00 85.75 77 ILE A C 1
ATOM 586 O O . ILE A 1 77 ? -6.370 -9.006 6.249 1.00 85.75 77 ILE A O 1
ATOM 590 N N . MET A 1 78 ? -4.190 -9.268 5.760 1.00 79.94 78 MET A N 1
ATOM 591 C CA . MET A 1 78 ? -3.784 -9.646 7.117 1.00 79.94 78 MET A CA 1
ATOM 592 C C . MET A 1 78 ? -4.136 -8.556 8.132 1.00 79.94 78 MET A C 1
ATOM 594 O O . MET A 1 78 ? -4.678 -8.833 9.206 1.00 79.94 78 MET A O 1
ATOM 598 N N . ARG A 1 79 ? -3.891 -7.295 7.775 1.00 81.19 79 ARG A N 1
ATOM 599 C CA . ARG A 1 79 ? -4.164 -6.154 8.648 1.00 81.19 79 ARG A CA 1
ATOM 600 C C . ARG A 1 79 ? -5.666 -5.930 8.832 1.00 81.19 79 ARG A C 1
ATOM 602 O O . ARG A 1 79 ? -6.114 -5.716 9.958 1.00 81.19 79 ARG A O 1
ATOM 609 N N . ALA A 1 80 ? -6.459 -6.076 7.771 1.00 80.38 80 ALA A N 1
ATOM 610 C CA . ALA A 1 80 ? -7.918 -6.045 7.844 1.00 80.38 80 ALA A CA 1
ATOM 611 C C . ALA A 1 80 ? -8.464 -7.167 8.742 1.00 80.38 80 ALA A C 1
ATOM 613 O O . ALA A 1 80 ? -9.333 -6.917 9.580 1.00 80.38 80 ALA A O 1
ATOM 614 N N . TRP A 1 81 ? -7.911 -8.379 8.636 1.00 83.44 81 TRP A N 1
ATOM 615 C CA . TRP A 1 81 ? -8.282 -9.504 9.495 1.00 83.44 81 TRP A CA 1
ATOM 616 C C . TRP A 1 81 ? -8.037 -9.201 10.978 1.00 83.44 81 TRP A C 1
ATOM 618 O O . TRP A 1 81 ? -8.913 -9.438 11.815 1.00 83.44 81 TRP A O 1
ATOM 628 N N . SER A 1 82 ? -6.881 -8.620 11.307 1.00 75.88 82 SER A N 1
ATOM 629 C CA . SER A 1 82 ? -6.556 -8.189 12.671 1.00 75.88 82 SER A CA 1
ATOM 630 C C . SER A 1 82 ? -7.568 -7.166 13.204 1.00 75.88 82 SER A C 1
ATOM 632 O O . SER A 1 82 ? -8.145 -7.378 14.276 1.00 75.88 82 SER A O 1
ATOM 634 N N . VAL A 1 83 ? -7.889 -6.126 12.424 1.00 75.81 83 VAL A N 1
ATOM 635 C CA . VAL A 1 83 ? -8.886 -5.105 12.802 1.00 75.81 83 VAL A CA 1
ATOM 636 C C . VAL A 1 83 ? -10.269 -5.722 13.032 1.00 75.81 83 VAL A C 1
ATOM 638 O O . VAL A 1 83 ? -10.906 -5.441 14.050 1.00 75.81 83 VAL A O 1
ATOM 641 N N . VAL A 1 84 ? -10.721 -6.608 12.139 1.00 78.56 84 VAL A N 1
ATOM 642 C CA . VAL A 1 84 ? -12.004 -7.319 12.283 1.00 78.56 84 VAL A CA 1
ATOM 643 C C . VAL A 1 84 ? -12.006 -8.189 13.540 1.00 78.56 84 VAL A C 1
ATOM 645 O O . VAL A 1 84 ? -12.991 -8.201 14.280 1.00 78.56 84 VAL A O 1
ATOM 648 N N . SER A 1 85 ? -10.909 -8.894 13.823 1.00 79.44 85 SER A N 1
ATOM 649 C CA . SER A 1 85 ? -10.798 -9.734 15.019 1.00 79.44 85 SER A CA 1
ATOM 650 C C . SER A 1 85 ? -10.877 -8.913 16.316 1.00 79.44 85 SER A C 1
ATOM 652 O O . SER A 1 85 ? -11.588 -9.301 17.247 1.00 79.44 85 SER A O 1
ATOM 654 N N . ALA A 1 86 ? -10.239 -7.738 16.352 1.00 71.75 86 ALA A N 1
ATOM 655 C CA . ALA A 1 86 ? -10.300 -6.813 17.480 1.00 71.75 86 ALA A CA 1
ATOM 656 C C . ALA A 1 86 ? -11.701 -6.206 17.648 1.00 71.75 86 ALA A C 1
ATOM 658 O O . ALA A 1 86 ? -12.209 -6.141 18.768 1.00 71.75 86 ALA A O 1
ATOM 659 N N . TYR A 1 87 ? -12.355 -5.829 16.544 1.00 74.38 87 TYR A N 1
ATOM 660 C CA . TYR A 1 87 ? -13.728 -5.321 16.557 1.00 74.38 87 TYR A CA 1
ATOM 661 C C . TYR A 1 87 ? -14.714 -6.354 17.119 1.00 74.38 87 TYR A C 1
ATOM 663 O O . TYR A 1 87 ? -15.510 -6.030 17.999 1.00 74.38 87 TYR A O 1
ATOM 671 N N . ARG A 1 88 ? -14.612 -7.619 16.684 1.00 78.88 88 ARG A N 1
ATOM 672 C CA . ARG A 1 88 ? -15.466 -8.721 17.172 1.00 78.88 88 ARG A CA 1
ATOM 673 C C . ARG A 1 88 ? -15.231 -9.069 18.644 1.00 78.88 88 ARG A C 1
ATOM 675 O O . ARG A 1 88 ? -16.118 -9.634 19.274 1.00 78.88 88 ARG A O 1
ATOM 682 N N . ALA A 1 89 ? -14.055 -8.762 19.190 1.00 76.19 89 ALA A N 1
ATOM 683 C CA . ALA A 1 89 ? -13.742 -8.983 20.601 1.00 76.19 89 ALA A CA 1
ATOM 684 C C . ALA A 1 89 ? -14.267 -7.866 21.527 1.00 76.19 89 ALA A C 1
ATOM 686 O O . ALA A 1 89 ? -14.312 -8.058 22.744 1.00 76.19 89 ALA A O 1
ATOM 687 N N . GLY A 1 90 ? -14.634 -6.705 20.977 1.00 72.12 90 GLY A N 1
ATOM 688 C CA . GLY A 1 90 ? -15.160 -5.566 21.725 1.00 72.12 90 GLY A CA 1
ATOM 689 C C . GLY A 1 90 ? -16.678 -5.616 21.940 1.00 72.12 90 GLY A C 1
ATOM 690 O O . GLY A 1 90 ? -17.401 -6.357 21.283 1.00 72.12 90 GLY A O 1
ATOM 691 N N . THR A 1 91 ? -17.183 -4.791 22.862 1.00 72.00 91 THR A N 1
ATOM 692 C CA . THR A 1 91 ? -18.632 -4.563 23.015 1.00 72.00 91 THR A CA 1
ATOM 693 C C . THR A 1 91 ? -19.140 -3.583 21.952 1.00 72.00 91 THR A C 1
ATOM 695 O O . THR A 1 91 ? -18.520 -2.537 21.772 1.00 72.00 91 THR A O 1
ATOM 698 N N . PRO A 1 92 ? -20.252 -3.865 21.250 1.00 73.62 92 PRO A N 1
ATOM 699 C CA . PRO A 1 92 ? -20.722 -3.012 20.161 1.00 73.62 92 PRO A CA 1
ATOM 700 C C . PRO A 1 92 ? -20.943 -1.576 20.653 1.00 73.62 92 PRO A C 1
ATOM 702 O O . PRO A 1 92 ? -21.686 -1.338 21.604 1.00 73.62 92 PRO A O 1
ATOM 705 N N . ALA A 1 93 ? -20.261 -0.624 20.017 1.00 72.94 93 ALA A N 1
ATOM 706 C CA . ALA A 1 93 ? -20.399 0.798 20.299 1.00 72.94 93 ALA A CA 1
ATOM 707 C C . ALA A 1 93 ? -21.352 1.423 19.272 1.00 72.94 93 ALA A C 1
ATOM 709 O O . ALA A 1 93 ? -21.149 1.274 18.068 1.00 72.94 93 ALA A O 1
ATOM 710 N N . THR A 1 94 ? -22.379 2.125 19.746 1.00 76.62 94 THR A N 1
ATOM 711 C CA . THR A 1 94 ? -23.367 2.820 18.910 1.00 76.62 94 THR A CA 1
ATOM 712 C C . THR A 1 94 ? -23.184 4.333 19.001 1.00 76.62 94 THR A C 1
ATOM 714 O O . THR A 1 94 ? -22.833 4.853 20.058 1.00 76.62 94 THR A O 1
ATOM 717 N N . GLY A 1 95 ? -23.452 5.047 17.906 1.00 84.62 95 GLY A N 1
ATOM 718 C CA . GLY A 1 95 ? -23.422 6.513 17.849 1.00 84.62 95 GLY A CA 1
ATOM 719 C C . GLY A 1 95 ? -22.292 7.092 16.992 1.00 84.62 95 GLY A C 1
ATOM 720 O O . GLY A 1 95 ? -21.417 6.376 16.503 1.00 84.62 95 GLY A O 1
ATOM 721 N N . ALA A 1 96 ? -22.316 8.416 16.814 1.00 79.00 96 ALA A N 1
ATOM 722 C CA . ALA A 1 96 ? -21.426 9.134 15.896 1.00 79.00 96 ALA A CA 1
ATOM 723 C C . ALA A 1 96 ? -19.930 8.923 16.194 1.00 79.00 96 ALA A C 1
ATOM 725 O O . ALA A 1 96 ? -19.138 8.731 15.275 1.00 79.00 96 ALA A O 1
ATOM 726 N N . GLY A 1 97 ? -19.540 8.872 17.473 1.00 75.75 97 GLY A N 1
ATOM 727 C CA . GLY A 1 97 ? -18.146 8.633 17.864 1.00 75.75 97 GLY A CA 1
ATOM 728 C C . GLY A 1 97 ? -17.617 7.262 17.423 1.00 75.75 97 GLY A C 1
ATOM 729 O O . GLY A 1 97 ? -16.461 7.149 17.011 1.00 75.75 97 GLY A O 1
ATOM 730 N N . ALA A 1 98 ? -18.464 6.226 17.438 1.00 73.88 98 ALA A N 1
ATOM 731 C CA . ALA A 1 98 ? -18.089 4.899 16.955 1.00 73.88 98 ALA A CA 1
ATOM 732 C C . ALA A 1 98 ? -17.889 4.889 15.433 1.00 73.88 98 ALA A C 1
ATOM 734 O O . ALA A 1 98 ? -16.904 4.331 14.951 1.00 73.88 98 ALA A O 1
ATOM 735 N N . ALA A 1 99 ? -18.769 5.568 14.692 1.00 75.44 99 ALA A N 1
ATOM 736 C CA . ALA A 1 99 ? -18.654 5.707 13.242 1.00 75.44 99 ALA A CA 1
ATOM 737 C C . ALA A 1 99 ? -17.376 6.460 12.833 1.00 75.44 99 ALA A C 1
ATOM 739 O O . ALA A 1 99 ? -16.643 5.990 11.967 1.00 75.44 99 ALA A O 1
ATOM 740 N N . ILE A 1 100 ? -17.061 7.577 13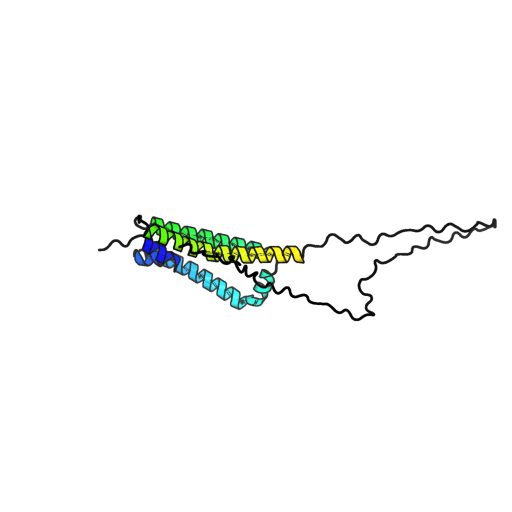.501 1.00 78.19 100 ILE A N 1
ATOM 741 C CA . ILE A 1 100 ? -15.836 8.355 13.247 1.00 78.19 100 ILE A CA 1
ATOM 742 C C . ILE A 1 100 ? -14.585 7.512 13.523 1.00 78.19 100 ILE A C 1
ATOM 744 O O . ILE A 1 100 ? -13.652 7.512 12.723 1.00 78.19 100 ILE A O 1
ATOM 748 N N . SER A 1 101 ? -14.576 6.754 14.624 1.00 72.25 101 SER A N 1
ATOM 749 C CA . SER A 1 101 ? -13.447 5.884 14.988 1.00 72.25 101 SER A CA 1
ATOM 750 C C . SER A 1 101 ? -13.216 4.784 13.948 1.00 72.25 101 SER A C 1
ATOM 752 O O . SER A 1 101 ? -12.076 4.518 13.573 1.00 72.25 101 SER A O 1
ATOM 754 N N . LEU A 1 102 ? -14.296 4.169 13.453 1.00 77.00 102 LEU A N 1
ATOM 755 C CA . LEU A 1 102 ? -14.238 3.168 12.384 1.00 77.00 102 LEU A CA 1
ATOM 756 C C . LEU A 1 102 ? -13.753 3.768 11.062 1.00 77.00 102 LEU A C 1
ATOM 758 O O . LEU A 1 102 ? -12.928 3.156 10.388 1.00 77.00 102 LEU A O 1
ATOM 762 N N . LEU A 1 103 ? -14.221 4.968 10.713 1.00 80.62 103 LEU A N 1
ATOM 763 C CA . LEU A 1 103 ? -13.783 5.674 9.511 1.00 80.62 103 LEU A CA 1
ATOM 764 C C . LEU A 1 103 ? -12.283 6.000 9.567 1.00 80.62 103 LEU A C 1
ATOM 766 O O . LEU A 1 103 ? -11.558 5.709 8.620 1.00 80.62 103 LEU A O 1
ATOM 770 N N . LEU A 1 104 ? -11.800 6.541 10.688 1.00 76.81 104 LEU A N 1
ATOM 771 C CA . LEU A 1 104 ? -10.374 6.809 10.910 1.00 76.81 104 LEU A CA 1
ATOM 772 C C . LEU A 1 104 ? -9.534 5.534 10.833 1.00 76.81 104 LEU A C 1
ATOM 774 O O . LEU A 1 104 ? -8.496 5.527 10.172 1.00 76.81 104 LEU A O 1
ATOM 778 N N . ALA A 1 105 ? -9.994 4.448 11.458 1.00 75.81 105 ALA A N 1
ATOM 779 C CA . ALA A 1 105 ? -9.322 3.158 11.382 1.00 75.81 105 ALA A CA 1
ATOM 780 C C . ALA A 1 105 ? -9.253 2.642 9.936 1.00 75.81 105 ALA A C 1
ATOM 782 O O . ALA A 1 105 ? -8.203 2.164 9.514 1.00 75.81 105 ALA A O 1
ATOM 783 N N . ALA A 1 106 ? -10.331 2.790 9.160 1.00 81.25 106 ALA A N 1
ATOM 784 C CA . ALA A 1 106 ? -10.361 2.413 7.750 1.00 81.25 106 ALA A CA 1
ATOM 785 C C . ALA A 1 106 ? -9.403 3.265 6.900 1.00 81.25 106 ALA A C 1
ATOM 787 O O . ALA A 1 106 ? -8.678 2.713 6.077 1.00 81.25 106 ALA A O 1
ATOM 788 N N . ILE A 1 107 ? -9.335 4.582 7.126 1.00 82.94 107 ILE A N 1
ATOM 789 C CA . ILE A 1 107 ? -8.403 5.477 6.418 1.00 82.94 107 ILE A CA 1
ATOM 790 C C . ILE A 1 107 ? -6.948 5.123 6.748 1.00 82.94 107 ILE A C 1
ATOM 792 O O . ILE A 1 107 ? -6.129 4.997 5.843 1.00 82.94 107 ILE A O 1
ATOM 796 N N . LEU A 1 108 ? -6.621 4.916 8.025 1.00 79.50 108 LEU A N 1
ATOM 797 C CA . LEU A 1 108 ? -5.273 4.527 8.464 1.00 79.50 108 LEU A CA 1
ATOM 798 C C . LEU A 1 108 ? -4.874 3.122 7.996 1.00 79.50 108 LEU A C 1
ATOM 800 O O . LEU A 1 108 ? -3.687 2.831 7.832 1.00 79.50 108 LEU A O 1
ATOM 804 N N . LEU A 1 109 ? -5.859 2.246 7.797 1.00 82.81 109 LEU A N 1
ATOM 805 C CA . LEU A 1 109 ? -5.661 0.916 7.246 1.00 82.81 109 LEU A CA 1
ATOM 806 C C . LEU A 1 109 ? -5.407 0.995 5.742 1.00 82.81 109 LEU A C 1
ATOM 808 O O . LEU A 1 109 ? -4.356 0.572 5.285 1.00 82.81 109 LEU A O 1
ATOM 812 N N . VAL A 1 110 ? -6.349 1.542 4.979 1.00 87.19 110 VAL A N 1
ATOM 813 C CA . VAL A 1 110 ? -6.350 1.482 3.511 1.00 87.19 110 VAL A CA 1
ATOM 814 C C . VAL A 1 110 ? -5.418 2.523 2.898 1.00 87.19 110 VAL A C 1
ATOM 816 O O . VAL A 1 110 ? -4.768 2.235 1.899 1.00 87.19 110 VAL A O 1
ATOM 819 N N . GLY A 1 111 ? -5.313 3.711 3.496 1.00 88.88 111 GLY A N 1
ATOM 820 C CA . GLY A 1 111 ? -4.602 4.862 2.936 1.00 88.88 111 GLY A CA 1
ATOM 821 C C . GLY A 1 111 ? -3.148 4.575 2.547 1.00 88.88 111 GLY A C 1
ATOM 822 O O . GLY A 1 111 ? -2.802 4.764 1.381 1.00 88.88 111 GLY A O 1
ATOM 823 N N . PRO A 1 112 ? -2.297 4.068 3.460 1.00 82.75 112 PRO A N 1
ATOM 824 C CA . PRO A 1 112 ? -0.903 3.761 3.138 1.00 82.75 112 PRO A CA 1
ATOM 825 C 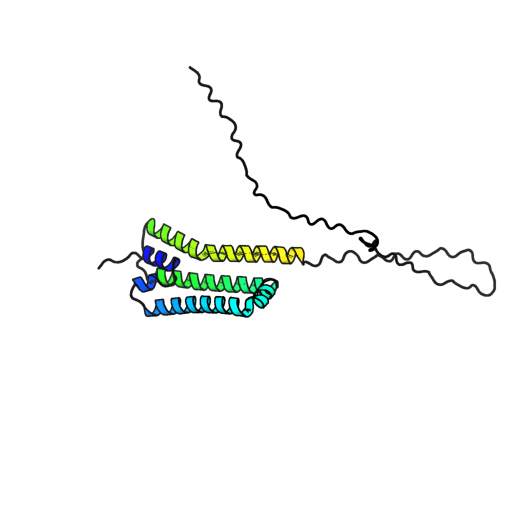C . PRO A 1 112 ? -0.759 2.710 2.027 1.00 82.75 112 PRO A C 1
ATOM 827 O O . PRO A 1 112 ? 0.085 2.855 1.145 1.00 82.75 112 PRO A O 1
ATOM 830 N N . HIS A 1 113 ? -1.610 1.678 2.033 1.00 88.06 113 HIS A N 1
ATOM 831 C CA . HIS A 1 113 ? -1.575 0.601 1.041 1.00 88.06 113 HIS A CA 1
ATOM 832 C C . HIS A 1 113 ? -2.077 1.065 -0.331 1.00 88.06 113 HIS A C 1
ATOM 834 O O . HIS A 1 113 ? -1.480 0.708 -1.348 1.00 88.06 113 HIS A O 1
ATOM 840 N N . ALA A 1 114 ? -3.123 1.894 -0.360 1.00 88.62 114 ALA A N 1
ATOM 841 C CA . ALA A 1 114 ? -3.650 2.508 -1.574 1.00 88.62 114 ALA A CA 1
ATOM 842 C C . ALA A 1 114 ? -2.634 3.471 -2.197 1.00 88.62 114 ALA A C 1
ATOM 844 O O . ALA A 1 114 ? -2.409 3.417 -3.403 1.00 88.62 114 ALA A O 1
ATOM 845 N N . LEU A 1 115 ? -1.965 4.293 -1.380 1.00 88.88 115 LEU A N 1
ATOM 846 C CA . LEU A 1 115 ? -0.897 5.176 -1.848 1.00 88.88 115 LEU A CA 1
ATOM 847 C C . LEU A 1 115 ? 0.275 4.374 -2.429 1.00 88.88 115 LEU A C 1
ATOM 849 O O . LEU A 1 115 ? 0.725 4.666 -3.534 1.00 88.88 115 LEU A O 1
ATOM 853 N N . ALA A 1 116 ? 0.738 3.339 -1.724 1.00 84.50 116 ALA A N 1
ATOM 854 C CA . ALA A 1 116 ? 1.808 2.472 -2.213 1.00 84.50 116 ALA A CA 1
ATOM 855 C C . ALA A 1 116 ? 1.417 1.752 -3.515 1.00 84.50 116 ALA A C 1
ATOM 857 O O . ALA A 1 116 ? 2.215 1.689 -4.449 1.00 84.50 116 ALA A O 1
ATOM 858 N N . GLY A 1 117 ? 0.180 1.255 -3.603 1.00 87.50 117 GLY A N 1
ATOM 859 C CA . GLY A 1 117 ? -0.352 0.631 -4.813 1.00 87.50 117 GLY A CA 1
ATOM 860 C C . GLY A 1 117 ? -0.425 1.603 -5.989 1.00 87.50 117 GLY A C 1
ATOM 861 O O . GLY A 1 117 ? -0.012 1.252 -7.090 1.00 87.50 117 GLY A O 1
ATOM 862 N N . TYR A 1 118 ? -0.871 2.838 -5.749 1.00 92.06 118 TYR A N 1
ATOM 863 C CA . TYR A 1 118 ? -0.908 3.892 -6.762 1.00 92.06 118 TYR A CA 1
ATOM 864 C C . TYR A 1 118 ? 0.491 4.229 -7.293 1.00 92.06 118 TYR A C 1
ATOM 866 O O . TYR A 1 118 ? 0.687 4.280 -8.505 1.00 92.06 118 TYR A O 1
ATOM 874 N N . VAL A 1 119 ? 1.476 4.406 -6.405 1.00 87.88 119 VAL A N 1
ATOM 875 C CA . VAL A 1 119 ? 2.868 4.682 -6.802 1.00 87.88 119 VAL A CA 1
ATOM 876 C C . VAL A 1 119 ? 3.448 3.521 -7.614 1.00 87.88 119 VAL A C 1
ATOM 878 O O . VAL A 1 119 ? 4.074 3.753 -8.646 1.00 87.88 119 VAL A O 1
ATOM 881 N N . ALA A 1 120 ? 3.211 2.278 -7.187 1.00 86.75 120 ALA A N 1
ATOM 882 C CA . ALA A 1 120 ? 3.664 1.087 -7.903 1.00 86.75 120 ALA A CA 1
ATOM 883 C C . ALA A 1 120 ? 3.020 0.967 -9.295 1.00 86.75 120 ALA A C 1
ATOM 885 O O . ALA A 1 120 ? 3.710 0.685 -10.273 1.00 86.75 120 ALA A O 1
ATOM 886 N N . TRP A 1 121 ? 1.715 1.227 -9.395 1.00 90.00 121 TRP A N 1
ATOM 887 C CA . TRP A 1 121 ? 0.984 1.202 -10.659 1.00 90.00 121 TRP A CA 1
ATOM 888 C C . TRP A 1 121 ? 1.468 2.287 -11.630 1.00 90.00 121 TRP A C 1
ATOM 890 O O . TRP A 1 121 ? 1.776 1.976 -12.777 1.00 90.00 121 TRP A O 1
ATOM 900 N N . ALA A 1 122 ? 1.630 3.528 -11.159 1.00 90.75 122 ALA A N 1
ATOM 901 C CA . ALA A 1 122 ? 2.166 4.621 -11.971 1.00 90.75 122 ALA A CA 1
ATOM 902 C C . ALA A 1 122 ? 3.606 4.344 -12.442 1.00 90.75 122 ALA A C 1
ATOM 904 O O . ALA A 1 122 ? 3.962 4.652 -13.577 1.00 90.75 122 ALA A O 1
ATOM 905 N N . GLY A 1 123 ? 4.433 3.728 -11.590 1.00 86.44 123 GLY A N 1
ATOM 906 C CA . GLY A 1 123 ? 5.777 3.289 -11.965 1.00 86.44 123 GLY A CA 1
ATOM 907 C C . GLY A 1 123 ? 5.765 2.210 -13.049 1.00 86.44 123 GLY A C 1
ATOM 908 O O . GLY A 1 123 ? 6.569 2.271 -13.974 1.00 86.44 123 GLY A O 1
ATOM 909 N N . ASN A 1 124 ? 4.834 1.255 -12.970 1.00 87.06 124 ASN A N 1
ATOM 910 C CA . ASN A 1 124 ? 4.681 0.228 -13.997 1.00 87.06 124 ASN A CA 1
ATOM 911 C C . ASN A 1 124 ? 4.292 0.831 -15.348 1.00 87.06 124 ASN A C 1
ATOM 913 O O . ASN A 1 124 ? 4.918 0.489 -16.340 1.00 87.06 124 ASN A O 1
ATOM 917 N N . ASP A 1 125 ? 3.312 1.737 -15.369 1.00 89.44 125 ASP A N 1
ATOM 918 C CA . ASP A 1 125 ? 2.846 2.401 -16.594 1.00 89.44 125 ASP A CA 1
ATOM 919 C C . ASP A 1 125 ? 3.982 3.164 -17.298 1.00 89.44 125 ASP A C 1
ATOM 921 O O . ASP A 1 125 ? 4.178 3.044 -18.507 1.00 89.44 125 ASP A O 1
ATOM 925 N N . LEU A 1 126 ? 4.817 3.860 -16.518 1.00 87.88 126 LEU A N 1
ATOM 926 C CA . LEU A 1 126 ? 6.019 4.532 -17.019 1.00 87.88 126 LEU A CA 1
ATOM 927 C C . LEU A 1 126 ? 7.036 3.547 -17.609 1.00 87.88 126 LEU A C 1
ATOM 929 O O . LEU A 1 126 ? 7.580 3.799 -18.684 1.00 87.88 126 LEU A O 1
ATOM 933 N N . LEU A 1 127 ? 7.304 2.433 -16.923 1.00 84.94 127 LEU A N 1
ATOM 934 C CA . LEU A 1 127 ? 8.244 1.424 -17.411 1.00 84.94 127 LEU A CA 1
ATOM 935 C C . LEU A 1 127 ? 7.725 0.750 -18.683 1.00 84.94 127 LEU A C 1
ATOM 937 O O . LEU A 1 127 ? 8.484 0.594 -19.634 1.00 84.94 127 LEU A O 1
ATOM 941 N N . THR A 1 128 ? 6.448 0.377 -18.733 1.00 86.12 128 THR A N 1
ATOM 942 C CA . THR A 1 128 ? 5.877 -0.262 -19.922 1.00 86.12 128 THR A CA 1
ATOM 943 C C . THR A 1 128 ? 5.791 0.708 -21.088 1.00 86.12 128 THR A C 1
ATOM 945 O O . THR A 1 128 ? 6.111 0.321 -22.197 1.00 86.12 128 THR A O 1
ATOM 948 N N . SER A 1 129 ? 5.463 1.980 -20.856 1.00 87.75 129 SER A N 1
ATOM 949 C CA . SER A 1 129 ? 5.383 2.969 -21.935 1.00 87.75 129 SER A CA 1
ATOM 950 C C . SER A 1 129 ? 6.747 3.327 -22.536 1.00 87.75 129 SER A C 1
ATOM 952 O O . SER A 1 129 ? 6.824 3.552 -23.740 1.00 87.75 129 SER A O 1
ATOM 954 N N . VAL A 1 130 ? 7.810 3.416 -21.728 1.00 86.88 130 VAL A N 1
ATOM 955 C CA . VAL A 1 130 ? 9.152 3.808 -22.208 1.00 86.88 130 VAL A CA 1
ATOM 956 C C . VAL A 1 130 ? 9.915 2.629 -22.809 1.00 86.88 130 VAL A C 1
ATOM 958 O O . VAL A 1 130 ? 10.738 2.823 -23.702 1.00 86.88 130 VAL A O 1
ATOM 961 N N . PHE A 1 131 ? 9.671 1.419 -22.306 1.00 86.56 131 PHE A N 1
ATOM 962 C CA . PHE A 1 131 ? 10.362 0.212 -22.757 1.00 86.56 131 PHE A CA 1
ATOM 963 C C . PHE A 1 131 ? 9.508 -0.690 -23.644 1.00 86.56 131 PHE A C 1
ATOM 965 O O . PHE A 1 131 ? 9.989 -1.763 -24.020 1.00 86.56 131 PHE A O 1
ATOM 972 N N . ASP A 1 132 ? 8.281 -0.289 -23.989 1.00 86.50 132 ASP A N 1
ATOM 973 C CA . ASP A 1 132 ? 7.510 -1.017 -24.988 1.00 86.50 132 ASP A CA 1
ATOM 974 C C . ASP A 1 132 ? 8.299 -0.992 -26.301 1.00 86.50 132 ASP A C 1
ATOM 976 O O . ASP A 1 132 ? 8.694 0.084 -26.764 1.00 86.50 132 ASP A O 1
ATOM 980 N N . PRO A 1 133 ? 8.596 -2.163 -26.890 1.00 78.62 133 PRO A N 1
ATOM 981 C CA . PRO A 1 133 ? 9.312 -2.212 -28.146 1.00 78.62 133 PRO A CA 1
ATOM 982 C C . PRO A 1 133 ? 8.452 -1.511 -29.191 1.00 78.62 133 PRO A C 1
ATOM 984 O O . PRO A 1 133 ? 7.374 -1.994 -29.545 1.00 78.62 133 PRO A O 1
ATOM 987 N N . GLU A 1 134 ? 8.928 -0.363 -29.674 1.00 79.94 134 GLU A N 1
ATOM 988 C CA . GLU A 1 134 ? 8.283 0.320 -30.785 1.00 79.94 134 GLU A CA 1
ATOM 989 C C . GLU A 1 134 ? 8.146 -0.692 -31.932 1.00 79.94 134 GLU A C 1
ATOM 991 O O . GLU A 1 134 ? 9.111 -1.426 -32.209 1.00 79.94 134 GLU A O 1
ATOM 996 N N . PRO A 1 135 ? 6.954 -0.825 -32.552 1.00 74.00 135 PRO A N 1
ATOM 997 C CA . PRO A 1 135 ? 6.776 -1.749 -33.659 1.00 74.00 135 PRO A CA 1
ATOM 998 C C . PRO A 1 135 ? 7.894 -1.504 -34.670 1.00 74.00 135 PRO A C 1
ATOM 1000 O O . PRO A 1 135 ? 8.225 -0.342 -34.919 1.00 74.00 135 PRO A O 1
ATOM 1003 N N . PRO A 1 136 ? 8.510 -2.571 -35.215 1.00 69.75 136 PRO A N 1
ATOM 1004 C CA . PRO A 1 136 ? 9.690 -2.433 -36.047 1.00 69.75 136 PRO A CA 1
ATOM 1005 C C . PRO A 1 136 ? 9.393 -1.414 -37.142 1.00 69.75 136 PRO A C 1
ATOM 1007 O O . PRO A 1 136 ? 8.531 -1.649 -37.993 1.00 69.75 136 PRO A O 1
ATOM 1010 N N . VAL A 1 137 ? 10.083 -0.269 -37.085 1.00 67.56 137 VAL A N 1
ATOM 1011 C CA . VAL A 1 137 ? 10.057 0.724 -38.158 1.00 67.56 137 VAL A CA 1
ATOM 1012 C C . VAL A 1 137 ? 10.355 -0.054 -39.426 1.00 67.56 137 VAL A C 1
ATOM 1014 O O . VAL A 1 137 ? 11.339 -0.798 -39.450 1.00 67.56 137 VAL A O 1
ATOM 1017 N N . ALA A 1 138 ? 9.452 0.040 -40.409 1.00 63.91 138 ALA A N 1
ATOM 1018 C CA . ALA A 1 138 ? 9.490 -0.768 -41.619 1.00 63.91 138 ALA A CA 1
ATOM 1019 C C . ALA A 1 138 ? 10.940 -0.915 -42.091 1.00 63.91 138 ALA A C 1
ATOM 1021 O O . ALA A 1 138 ? 11.617 0.081 -42.364 1.00 63.91 138 ALA A O 1
ATOM 1022 N N . ALA A 1 139 ? 11.426 -2.160 -42.095 1.00 60.34 139 ALA A N 1
ATOM 1023 C CA . ALA A 1 139 ? 12.769 -2.470 -42.555 1.00 60.34 139 ALA A CA 1
ATOM 1024 C C . ALA A 1 139 ? 12.971 -1.826 -43.936 1.00 60.34 139 ALA A C 1
ATOM 1026 O O . ALA A 1 139 ? 12.003 -1.746 -44.700 1.00 60.34 139 ALA A O 1
ATOM 1027 N N . PRO A 1 140 ? 14.186 -1.352 -44.266 1.00 60.97 140 PRO A N 1
ATOM 1028 C CA . PRO A 1 140 ? 14.420 -0.667 -45.528 1.00 60.97 140 PRO A CA 1
ATOM 1029 C C . PRO A 1 140 ? 13.863 -1.486 -46.691 1.00 60.97 140 PRO A C 1
ATOM 1031 O O . PRO A 1 140 ? 14.290 -2.614 -46.942 1.00 60.97 140 PRO A O 1
ATOM 1034 N N . THR A 1 141 ? 12.879 -0.923 -47.389 1.00 57.75 141 THR A N 1
ATOM 1035 C CA . THR A 1 141 ? 12.337 -1.524 -48.604 1.00 57.75 141 THR A CA 1
ATOM 1036 C C . THR A 1 141 ? 13.440 -1.551 -49.648 1.00 57.75 141 THR A C 1
ATOM 1038 O O . THR A 1 141 ? 13.949 -0.512 -50.064 1.00 57.75 141 THR A O 1
ATOM 1041 N N . THR A 1 142 ? 13.828 -2.756 -50.060 1.00 56.12 142 THR A N 1
ATOM 1042 C CA . THR A 1 142 ? 14.772 -2.938 -51.161 1.00 56.12 142 THR A CA 1
ATOM 1043 C C . THR A 1 142 ? 13.999 -2.769 -52.464 1.00 56.12 142 THR A C 1
ATOM 1045 O O . THR A 1 142 ? 13.248 -3.656 -52.861 1.00 56.12 142 THR A O 1
ATOM 1048 N N . THR A 1 143 ? 14.147 -1.621 -53.122 1.00 59.81 143 THR A N 1
ATOM 1049 C CA . THR A 1 143 ? 13.584 -1.407 -54.460 1.00 59.81 143 THR A CA 1
ATOM 1050 C C . THR A 1 143 ? 14.600 -1.872 -55.498 1.00 59.81 143 THR A C 1
ATOM 1052 O O . THR A 1 143 ? 15.617 -1.218 -55.720 1.00 59.81 143 THR A O 1
ATOM 1055 N N . THR A 1 144 ? 14.343 -3.008 -56.145 1.00 56.22 144 THR A N 1
ATOM 1056 C CA . THR A 1 144 ? 15.141 -3.458 -57.292 1.00 56.22 144 THR A CA 1
ATOM 1057 C C . THR A 1 144 ? 14.673 -2.726 -58.546 1.00 56.22 144 THR A C 1
ATOM 1059 O O . THR A 1 144 ? 13.656 -3.077 -59.140 1.00 56.22 144 THR A O 1
ATOM 1062 N N . THR A 1 145 ? 15.419 -1.709 -58.972 1.00 60.94 145 THR A N 1
ATOM 1063 C CA . THR A 1 145 ? 15.205 -1.079 -60.280 1.00 60.94 145 THR A CA 1
ATOM 1064 C C . THR A 1 145 ? 15.920 -1.905 -61.345 1.00 60.94 145 THR A C 1
ATOM 1066 O O . THR A 1 145 ? 17.147 -1.893 -61.424 1.00 60.94 145 THR A O 1
ATOM 1069 N N . ALA A 1 146 ? 15.169 -2.633 -62.173 1.00 55.12 146 ALA A N 1
ATOM 1070 C CA . ALA A 1 146 ? 15.729 -3.270 -63.359 1.00 55.12 146 ALA A CA 1
ATOM 1071 C C . ALA A 1 146 ? 16.150 -2.181 -64.359 1.00 55.12 146 ALA A C 1
ATOM 1073 O O . ALA A 1 146 ? 15.317 -1.410 -64.837 1.00 55.12 146 ALA A O 1
ATOM 1074 N N . SER A 1 147 ? 17.448 -2.091 -64.655 1.00 62.50 147 SER A N 1
ATOM 1075 C CA . SER A 1 147 ? 17.943 -1.204 -65.708 1.00 62.50 147 SER A CA 1
ATOM 1076 C C . SER A 1 147 ? 17.514 -1.763 -67.075 1.00 62.50 147 SER A C 1
ATOM 1078 O O . SER A 1 147 ? 17.724 -2.956 -67.315 1.00 62.50 147 SER A O 1
ATOM 1080 N N . PRO A 1 148 ? 16.908 -0.961 -67.972 1.00 64.25 148 PRO A N 1
ATOM 1081 C CA . PRO A 1 148 ? 16.611 -1.402 -69.329 1.00 64.25 148 PRO A CA 1
ATOM 1082 C C . PRO A 1 148 ? 17.917 -1.791 -70.027 1.00 64.25 148 PRO A C 1
ATOM 1084 O O . PRO A 1 148 ? 18.814 -0.961 -70.178 1.00 64.25 148 PRO A O 1
ATOM 1087 N N . GLY A 1 149 ? 18.039 -3.059 -70.426 1.00 58.88 149 GLY A N 1
ATOM 1088 C CA . GLY A 1 149 ? 19.185 -3.533 -71.196 1.00 58.88 149 GLY A CA 1
ATOM 1089 C C . GLY A 1 149 ? 19.364 -2.677 -72.450 1.00 58.88 149 GLY A C 1
ATOM 1090 O O . GLY A 1 149 ? 18.411 -2.464 -73.199 1.00 58.88 149 GLY A O 1
ATOM 1091 N N . GLY A 1 150 ? 20.576 -2.155 -72.654 1.00 61.03 150 GLY A N 1
ATOM 1092 C CA . GLY A 1 150 ? 20.921 -1.402 -73.858 1.00 61.03 150 GLY A CA 1
ATOM 1093 C C . GLY A 1 150 ? 20.708 -2.228 -75.139 1.00 61.03 150 GLY A C 1
ATOM 1094 O O . GLY A 1 150 ? 20.604 -3.456 -75.075 1.00 61.03 150 GLY A O 1
ATOM 1095 N N . PRO A 1 151 ? 20.633 -1.575 -76.311 1.00 57.62 151 PRO A N 1
ATOM 1096 C CA . PRO A 1 151 ? 20.368 -2.245 -77.581 1.00 57.62 151 PRO A CA 1
ATOM 1097 C C . PRO A 1 151 ? 21.402 -3.346 -77.855 1.00 57.62 151 PRO A C 1
ATOM 1099 O O . PRO A 1 151 ? 22.607 -3.101 -77.878 1.00 57.62 151 PRO A O 1
ATOM 1102 N N . VAL A 1 152 ? 20.914 -4.571 -78.062 1.00 57.97 152 VAL A N 1
ATOM 1103 C CA . VAL A 1 152 ? 21.734 -5.740 -78.394 1.00 57.97 152 VAL A CA 1
ATOM 1104 C C . VAL A 1 152 ? 22.239 -5.596 -79.830 1.00 57.97 152 VAL A C 1
ATOM 1106 O O . VAL A 1 152 ? 21.453 -5.608 -80.775 1.00 57.97 152 VAL A O 1
ATOM 1109 N N . VAL A 1 153 ? 23.555 -5.475 -80.000 1.00 60.25 153 VAL A N 1
ATOM 1110 C CA . VAL A 1 153 ? 24.217 -5.582 -81.307 1.00 60.25 153 VAL A CA 1
ATOM 1111 C C . VAL A 1 153 ? 24.434 -7.074 -81.615 1.00 60.25 153 VAL A C 1
ATOM 1113 O O . VAL A 1 153 ? 24.989 -7.774 -80.765 1.00 60.25 153 VAL A O 1
ATOM 1116 N N . PRO A 1 154 ? 24.025 -7.603 -82.787 1.00 54.00 154 PRO A N 1
ATOM 1117 C CA . PRO A 1 154 ? 24.224 -9.012 -83.123 1.00 54.00 154 PRO A CA 1
ATOM 1118 C C . PRO A 1 154 ? 25.710 -9.318 -83.368 1.00 54.00 154 PRO A C 1
ATOM 1120 O O . PRO A 1 154 ? 26.279 -8.931 -84.386 1.00 54.00 154 PRO A O 1
ATOM 1123 N N . GLY A 1 155 ? 26.338 -10.031 -82.438 1.00 67.38 155 GLY A N 1
ATOM 1124 C CA . GLY A 1 155 ? 27.690 -10.574 -82.560 1.00 67.38 155 GLY A CA 1
ATOM 1125 C C . GLY A 1 155 ? 27.818 -11.855 -81.726 1.00 67.38 155 GLY A C 1
ATOM 1126 O O . GLY A 1 155 ? 27.043 -12.041 -80.783 1.00 67.38 155 GLY A O 1
ATOM 1127 N N . PRO A 1 156 ? 28.735 -12.780 -82.064 1.00 61.28 156 PRO A N 1
ATOM 1128 C CA . PRO A 1 156 ? 28.891 -14.016 -81.312 1.00 61.28 156 PRO A CA 1
ATOM 1129 C C . PRO A 1 156 ? 29.481 -13.682 -79.939 1.00 61.28 156 PRO A C 1
ATOM 1131 O O . PRO A 1 156 ? 30.620 -13.231 -79.843 1.00 61.28 156 PRO A O 1
ATOM 1134 N N . THR A 1 157 ? 28.699 -13.947 -78.890 1.00 55.00 157 THR A N 1
ATOM 1135 C CA . THR A 1 157 ? 28.943 -13.669 -77.457 1.00 55.00 157 THR A CA 1
ATOM 1136 C C . THR A 1 157 ? 28.322 -12.355 -76.964 1.00 55.00 157 THR A C 1
ATOM 1138 O O . THR A 1 157 ? 28.979 -11.326 -76.843 1.00 55.00 157 THR A O 1
ATOM 1141 N N . ALA A 1 158 ? 27.031 -12.406 -76.622 1.00 55.44 158 ALA A N 1
ATOM 1142 C CA . ALA A 1 158 ? 26.393 -11.386 -75.797 1.00 55.44 158 ALA A CA 1
ATOM 1143 C C . ALA A 1 158 ? 26.754 -11.639 -74.324 1.00 55.44 158 ALA A C 1
ATOM 1145 O O . ALA A 1 158 ? 26.237 -12.563 -73.698 1.00 55.44 158 ALA A O 1
ATOM 1146 N N . THR A 1 159 ? 27.653 -10.828 -73.770 1.00 57.56 159 THR A N 1
ATOM 1147 C CA . THR A 1 159 ? 27.956 -10.835 -72.334 1.00 57.56 159 THR A CA 1
ATOM 1148 C C . THR A 1 159 ? 26.833 -10.109 -71.595 1.00 57.56 159 THR A C 1
ATOM 1150 O O . THR A 1 159 ? 26.774 -8.881 -71.588 1.00 57.56 159 THR A O 1
ATOM 1153 N N . THR A 1 160 ? 25.912 -10.857 -70.988 1.00 57.28 160 THR A N 1
ATOM 1154 C CA . THR A 1 160 ? 24.895 -10.296 -70.090 1.00 57.28 160 THR A CA 1
ATOM 1155 C C . THR A 1 160 ? 25.580 -9.803 -68.815 1.00 57.28 160 THR A C 1
ATOM 1157 O O . THR A 1 160 ? 26.167 -10.594 -68.080 1.00 57.28 160 THR A O 1
ATOM 1160 N N . LEU A 1 161 ? 25.537 -8.493 -68.556 1.00 62.56 161 LEU A N 1
ATOM 1161 C CA . LEU A 1 161 ? 26.039 -7.931 -67.302 1.00 62.56 161 LEU A CA 1
ATOM 1162 C C . LEU A 1 161 ? 25.127 -8.374 -66.143 1.00 62.56 161 LEU A C 1
ATOM 1164 O O . LEU A 1 161 ? 23.902 -8.348 -66.297 1.00 62.56 161 LEU A O 1
ATOM 1168 N N . PRO A 1 162 ? 25.687 -8.787 -64.992 1.00 66.25 162 PRO A N 1
ATOM 1169 C CA . PRO A 1 162 ? 24.886 -9.154 -63.832 1.00 66.25 162 PRO A CA 1
ATOM 1170 C C . PRO A 1 162 ? 24.086 -7.941 -63.327 1.00 66.25 162 PRO A C 1
ATOM 1172 O O . PRO A 1 162 ? 24.572 -6.809 -63.412 1.00 66.25 162 PRO A O 1
ATOM 1175 N N . PRO A 1 163 ? 22.871 -8.148 -62.790 1.00 63.09 163 PRO A N 1
ATOM 1176 C CA . PRO A 1 163 ? 22.068 -7.060 -62.250 1.00 63.09 163 PRO A CA 1
ATOM 1177 C C . PRO A 1 163 ? 22.800 -6.381 -61.087 1.00 63.09 163 PRO A C 1
ATOM 1179 O O . PRO A 1 163 ? 23.217 -7.031 -60.126 1.00 63.09 163 PRO A O 1
ATOM 1182 N N . THR A 1 164 ? 22.941 -5.060 -61.153 1.00 58.03 164 THR A N 1
ATOM 1183 C CA . THR A 1 164 ? 23.467 -4.252 -60.051 1.00 58.03 164 THR A CA 1
ATOM 1184 C C . THR A 1 164 ? 22.380 -4.074 -58.996 1.00 58.03 164 THR A C 1
ATOM 1186 O O . THR A 1 164 ? 21.308 -3.543 -59.277 1.00 58.03 164 THR A O 1
ATOM 1189 N N . THR A 1 165 ? 22.649 -4.512 -57.766 1.00 54.88 165 THR A N 1
ATOM 1190 C CA . THR A 1 165 ? 21.762 -4.261 -56.622 1.00 54.88 165 THR A CA 1
ATOM 1191 C C . THR A 1 165 ? 22.268 -3.032 -55.876 1.00 54.88 165 THR A C 1
ATOM 1193 O O . THR A 1 165 ? 23.389 -3.037 -55.369 1.00 54.88 165 THR A O 1
ATOM 1196 N N . THR A 1 166 ? 21.461 -1.974 -55.805 1.00 62.62 166 THR A N 1
ATOM 1197 C CA . THR A 1 166 ? 21.747 -0.803 -54.968 1.00 62.62 166 THR A CA 1
ATOM 1198 C C . THR A 1 166 ? 20.875 -0.872 -53.723 1.00 62.62 166 THR A C 1
ATOM 1200 O O . THR A 1 166 ? 19.664 -0.685 -53.793 1.00 62.62 166 THR A O 1
ATOM 1203 N N . THR A 1 167 ? 21.489 -1.148 -52.575 1.00 56.81 167 THR A N 1
ATOM 1204 C CA . THR A 1 167 ? 20.807 -1.081 -51.280 1.00 56.81 167 THR A CA 1
ATOM 1205 C C . THR A 1 167 ? 20.854 0.354 -50.775 1.00 56.81 167 THR A C 1
ATOM 1207 O O . THR A 1 167 ? 21.894 0.820 -50.309 1.00 56.81 167 THR A O 1
ATOM 1210 N N . THR A 1 168 ? 19.731 1.065 -50.853 1.00 60.78 168 THR A N 1
ATOM 1211 C CA . THR A 1 168 ? 19.583 2.361 -50.187 1.00 60.78 168 THR A CA 1
ATOM 1212 C C . THR A 1 168 ? 19.347 2.108 -48.703 1.00 60.78 168 THR A C 1
ATOM 1214 O O . THR A 1 168 ? 18.277 1.655 -48.299 1.00 60.78 168 THR A O 1
ATOM 1217 N N . ALA A 1 169 ? 20.368 2.361 -47.883 1.00 62.06 169 ALA A N 1
ATOM 1218 C CA . ALA A 1 169 ? 20.194 2.388 -46.438 1.00 62.06 169 ALA A CA 1
ATOM 1219 C C . ALA A 1 169 ? 19.178 3.488 -46.076 1.00 62.06 169 ALA A C 1
ATOM 1221 O O . ALA A 1 169 ? 19.190 4.548 -46.713 1.00 62.06 169 ALA A O 1
ATOM 1222 N N . PRO A 1 170 ? 18.314 3.271 -45.069 1.00 62.81 170 PRO A N 1
ATOM 1223 C CA . PRO A 1 170 ? 17.447 4.335 -44.593 1.00 62.81 170 PRO A CA 1
ATOM 1224 C C . PRO A 1 170 ? 18.335 5.499 -44.132 1.00 62.81 170 PRO A C 1
ATOM 1226 O O . PRO A 1 170 ? 19.441 5.249 -43.629 1.00 62.81 170 PRO A O 1
ATOM 1229 N N . PRO A 1 171 ? 17.907 6.757 -44.335 1.00 68.81 171 PRO A N 1
ATOM 1230 C CA . PRO A 1 171 ? 18.704 7.908 -43.942 1.00 68.81 171 PRO A CA 1
ATOM 1231 C C . PRO A 1 171 ? 19.051 7.769 -42.460 1.00 68.81 171 PRO A C 1
ATOM 1233 O O . PRO A 1 171 ? 18.167 7.710 -41.604 1.00 68.81 171 PRO A O 1
ATOM 1236 N N . ARG A 1 172 ? 20.348 7.642 -42.153 1.00 59.88 172 ARG A N 1
ATOM 1237 C CA . ARG A 1 172 ? 20.793 7.652 -40.762 1.00 59.88 172 ARG A CA 1
ATOM 1238 C C . ARG A 1 172 ? 20.482 9.045 -40.235 1.00 59.88 172 ARG A C 1
ATOM 1240 O O . ARG A 1 172 ? 20.962 10.022 -40.796 1.00 59.88 172 ARG A O 1
ATOM 1247 N N . ILE A 1 173 ? 19.698 9.124 -39.159 1.00 67.31 173 ILE A N 1
ATOM 1248 C CA . ILE A 1 173 ? 19.400 10.385 -38.455 1.00 67.31 173 ILE A CA 1
ATOM 1249 C C . ILE A 1 173 ? 20.684 11.114 -38.029 1.00 67.31 173 ILE A C 1
ATOM 1251 O O . ILE A 1 173 ? 20.671 12.322 -37.820 1.00 67.31 173 ILE A O 1
ATOM 1255 N N . TRP A 1 174 ? 21.797 10.387 -37.925 1.00 68.81 174 TRP A N 1
ATOM 1256 C CA . TRP A 1 174 ? 23.098 10.941 -37.613 1.00 68.81 174 TRP A CA 1
ATOM 1257 C C . TRP A 1 174 ? 24.204 10.144 -38.315 1.00 68.81 174 TRP A C 1
ATOM 1259 O O . TRP A 1 174 ? 24.234 8.912 -38.250 1.00 68.81 174 TRP A O 1
ATOM 1269 N N . ASP A 1 175 ? 25.101 10.844 -39.004 1.00 74.25 175 ASP A N 1
ATOM 1270 C CA . ASP A 1 175 ? 26.218 10.283 -39.774 1.00 74.25 175 ASP A CA 1
ATOM 1271 C C . ASP A 1 175 ? 27.563 10.347 -39.027 1.00 74.25 175 ASP A C 1
ATOM 1273 O O . ASP A 1 175 ? 28.577 9.860 -39.526 1.00 74.25 175 ASP A O 1
ATOM 1277 N N . GLY A 1 176 ? 27.571 10.909 -37.814 1.00 73.44 176 GLY A N 1
ATOM 1278 C CA . GLY A 1 176 ? 28.767 11.057 -36.988 1.00 73.44 176 GLY A CA 1
ATOM 1279 C C . GLY A 1 176 ? 29.679 12.220 -37.386 1.00 73.44 176 GLY A C 1
ATOM 1280 O O . GLY A 1 176 ? 30.687 12.435 -36.711 1.00 73.44 176 GLY A O 1
ATOM 1281 N N . LEU A 1 177 ? 29.349 12.967 -38.445 1.00 75.69 177 LEU A N 1
ATOM 1282 C CA . LEU A 1 177 ? 30.149 14.101 -38.916 1.00 75.69 177 LEU A CA 1
ATOM 1283 C C . LEU A 1 177 ? 29.722 15.415 -38.257 1.00 75.69 177 LEU A C 1
ATOM 1285 O O . LEU A 1 177 ? 30.551 16.305 -38.062 1.00 75.69 177 LEU A O 1
ATOM 1289 N N . GLU A 1 178 ? 28.460 15.519 -37.843 1.00 73.94 178 GLU A N 1
ATOM 1290 C CA . GLU A 1 178 ? 27.944 16.699 -37.149 1.00 73.94 178 GLU A CA 1
ATOM 1291 C C . GLU A 1 178 ? 27.831 16.504 -35.630 1.00 73.94 178 GLU A C 1
ATOM 1293 O O . GLU A 1 178 ? 27.613 15.404 -35.118 1.00 73.94 178 GLU A O 1
ATOM 1298 N N . ARG A 1 179 ? 27.968 17.598 -34.869 1.00 59.62 179 ARG A N 1
ATOM 1299 C CA . ARG A 1 179 ? 27.765 17.591 -33.413 1.00 59.62 179 ARG A CA 1
ATOM 1300 C C . ARG A 1 179 ? 26.286 17.369 -33.093 1.00 59.62 179 ARG A C 1
ATOM 1302 O O . ARG A 1 179 ? 25.455 18.231 -33.360 1.00 59.62 179 ARG A O 1
ATOM 1309 N N . LEU A 1 180 ? 25.976 16.244 -32.452 1.00 73.81 180 LEU A N 1
ATOM 1310 C CA . LEU A 1 180 ? 24.636 15.944 -31.954 1.00 73.81 180 LEU A CA 1
ATOM 1311 C C . LEU A 1 180 ? 24.341 16.772 -30.690 1.00 73.81 180 LEU A C 1
ATOM 1313 O O . LEU A 1 180 ? 24.860 16.480 -29.613 1.00 73.81 180 LEU A O 1
ATOM 1317 N N . ASN A 1 181 ? 23.499 17.800 -30.812 1.00 73.81 181 ASN A N 1
ATOM 1318 C CA . ASN A 1 181 ? 22.977 18.545 -29.664 1.00 73.81 181 ASN A CA 1
ATOM 1319 C C . ASN A 1 181 ? 21.662 17.911 -29.201 1.00 73.81 181 ASN A C 1
ATOM 1321 O O . ASN A 1 181 ? 20.616 18.104 -29.818 1.00 73.81 181 ASN A O 1
ATOM 1325 N N . ILE A 1 182 ? 21.716 17.149 -28.109 1.00 75.38 182 ILE A N 1
ATOM 1326 C CA . ILE A 1 182 ? 20.529 16.543 -27.498 1.00 75.38 182 ILE A CA 1
ATOM 1327 C C . ILE A 1 182 ? 19.910 17.559 -26.535 1.00 75.38 182 ILE A C 1
ATOM 1329 O O . ILE A 1 182 ? 20.485 17.869 -25.492 1.00 75.38 182 ILE A O 1
ATOM 1333 N N . ALA A 1 183 ? 18.726 18.071 -26.872 1.00 76.88 183 ALA A N 1
ATOM 1334 C CA . ALA A 1 183 ? 17.940 18.894 -25.962 1.00 76.88 183 ALA A CA 1
ATOM 1335 C C . ALA A 1 183 ? 17.171 17.992 -24.985 1.00 76.88 183 ALA A C 1
ATOM 1337 O O . ALA A 1 183 ? 16.169 17.371 -25.337 1.00 76.88 183 ALA A O 1
ATOM 1338 N N . LEU A 1 184 ? 17.647 17.922 -23.743 1.00 71.75 184 LEU A N 1
ATOM 1339 C CA . LEU A 1 184 ? 16.948 17.254 -22.648 1.00 71.75 184 LEU A CA 1
ATOM 1340 C C . LEU A 1 184 ? 15.799 18.149 -22.166 1.00 71.75 184 LEU A C 1
ATOM 1342 O O . LEU A 1 184 ? 15.991 19.049 -21.349 1.00 71.75 184 LEU A O 1
ATOM 1346 N N . LEU A 1 185 ? 14.598 17.912 -22.689 1.00 73.00 185 LEU A N 1
ATOM 1347 C CA . LEU A 1 185 ? 13.385 18.595 -22.241 1.00 73.00 185 LEU A CA 1
ATOM 1348 C C . LEU A 1 185 ? 12.878 17.953 -20.945 1.00 73.00 185 LEU A C 1
ATOM 1350 O O . LEU A 1 185 ? 12.152 16.962 -20.956 1.00 73.00 185 LEU A O 1
ATOM 1354 N N . GLY A 1 186 ? 13.264 18.532 -19.809 1.00 66.44 186 GLY A N 1
ATOM 1355 C CA . GLY A 1 186 ? 12.644 18.234 -18.522 1.00 66.44 186 GLY A CA 1
ATOM 1356 C C . GLY A 1 186 ? 11.279 18.912 -18.423 1.00 66.44 186 GLY A C 1
ATOM 1357 O O . GLY A 1 186 ? 11.201 20.132 -18.290 1.00 66.44 186 GLY A O 1
ATOM 1358 N N . LEU A 1 187 ? 10.192 18.140 -18.470 1.00 65.06 187 LEU A N 1
ATOM 1359 C CA . LEU A 1 187 ? 8.849 18.655 -18.195 1.00 65.06 187 LEU A CA 1
ATOM 1360 C C . LEU A 1 187 ? 8.703 18.955 -16.697 1.00 65.06 187 LEU A C 1
ATOM 1362 O O . LEU A 1 187 ? 8.385 18.081 -15.890 1.00 65.06 187 LEU A O 1
ATOM 1366 N N . ALA A 1 188 ? 8.912 20.217 -16.319 1.00 64.62 188 ALA A N 1
ATOM 1367 C CA . ALA A 1 188 ? 8.505 20.720 -15.015 1.00 64.62 188 ALA A CA 1
ATOM 1368 C C . ALA A 1 188 ? 6.972 20.799 -14.977 1.00 64.62 188 ALA A C 1
ATOM 1370 O O . ALA A 1 188 ? 6.357 21.706 -15.537 1.00 64.62 188 ALA A O 1
ATOM 1371 N N . ARG A 1 189 ? 6.340 19.818 -14.330 1.00 58.78 189 ARG A N 1
ATOM 1372 C CA . ARG A 1 189 ? 4.890 19.792 -14.121 1.00 58.78 189 ARG A CA 1
ATOM 1373 C C . ARG A 1 189 ? 4.531 20.811 -13.033 1.00 58.78 189 ARG A C 1
ATOM 1375 O O . ARG A 1 189 ? 4.424 20.465 -11.861 1.00 58.78 189 ARG A O 1
ATOM 1382 N N . ALA A 1 190 ? 4.405 22.083 -13.405 1.00 68.19 190 ALA A N 1
ATOM 1383 C CA . ALA A 1 190 ? 3.868 23.092 -12.500 1.00 68.19 190 ALA A CA 1
ATOM 1384 C C . ALA A 1 190 ? 2.377 22.794 -12.236 1.00 68.19 190 ALA A C 1
ATOM 1386 O O . ALA A 1 190 ? 1.647 22.474 -13.180 1.00 68.19 190 ALA A O 1
ATOM 1387 N N . PRO A 1 191 ? 1.905 22.860 -10.978 1.00 69.38 191 PRO A N 1
ATOM 1388 C CA . PRO A 1 191 ? 0.494 22.682 -10.675 1.00 69.38 191 PRO A CA 1
ATOM 1389 C C . PRO A 1 191 ? -0.315 23.811 -11.320 1.00 69.38 191 PRO A C 1
ATOM 1391 O O . PRO A 1 191 ? -0.008 24.991 -11.155 1.00 69.38 191 PRO A O 1
ATOM 1394 N N . VAL A 1 192 ? -1.353 23.438 -12.068 1.00 73.25 192 VAL A N 1
ATOM 1395 C CA . VAL A 1 192 ? -2.314 24.383 -12.640 1.00 73.25 192 VAL A CA 1
ATOM 1396 C C . VAL A 1 192 ? -3.127 24.972 -11.490 1.00 73.25 192 VAL A C 1
ATOM 1398 O O . VAL A 1 192 ? -4.052 24.345 -10.977 1.00 73.25 192 VAL A O 1
ATOM 1401 N N . SER A 1 193 ? -2.759 26.175 -11.057 1.00 71.75 193 SER A N 1
ATOM 1402 C CA . SER A 1 193 ? -3.572 26.965 -10.138 1.00 71.75 193 SER A CA 1
ATOM 1403 C C . SER A 1 193 ? -4.783 27.495 -10.898 1.00 71.75 193 SER A C 1
ATOM 1405 O O . SER A 1 193 ? -4.682 28.461 -11.653 1.00 71.75 193 SER A O 1
ATOM 1407 N N . PHE A 1 194 ? -5.941 26.865 -10.708 1.00 70.75 194 PHE A N 1
ATOM 1408 C CA . PHE A 1 194 ? -7.219 27.433 -11.126 1.00 70.75 194 PHE A CA 1
ATOM 1409 C C . PHE A 1 194 ? -7.550 28.607 -10.204 1.00 70.75 194 PHE A C 1
ATOM 1411 O O . PHE A 1 194 ? -8.226 28.453 -9.187 1.00 70.75 194 PHE A O 1
ATOM 1418 N N . THR A 1 195 ? -7.042 29.793 -10.532 1.00 73.12 195 THR A N 1
ATOM 1419 C CA . THR A 1 195 ? -7.518 31.026 -9.909 1.00 73.12 195 THR A CA 1
ATOM 1420 C C . THR A 1 195 ? -8.955 31.232 -10.368 1.00 73.12 195 THR A C 1
ATOM 1422 O O . THR A 1 195 ? -9.212 31.609 -11.508 1.00 73.12 195 THR A O 1
ATOM 1425 N N . ASN A 1 196 ? -9.893 30.921 -9.477 1.00 66.94 196 ASN A N 1
ATOM 1426 C CA . ASN A 1 196 ? -11.311 31.187 -9.645 1.00 66.94 196 ASN A CA 1
ATOM 1427 C C . ASN A 1 196 ? -11.520 32.708 -9.732 1.00 66.94 196 ASN A C 1
ATOM 1429 O O . ASN A 1 196 ? -11.598 33.399 -8.715 1.00 66.94 196 ASN A O 1
ATOM 1433 N N . SER A 1 197 ? -11.531 33.239 -10.954 1.00 71.38 197 SER A N 1
ATOM 1434 C CA . SER A 1 197 ? -11.871 34.627 -11.250 1.00 71.38 197 SER A CA 1
ATOM 1435 C C . SER A 1 197 ? -13.374 34.817 -11.053 1.00 71.38 197 SER A C 1
ATOM 1437 O O . SER A 1 197 ? -14.153 34.758 -12.004 1.00 71.38 197 SER A O 1
ATOM 1439 N N . ASN A 1 198 ? -13.789 35.003 -9.804 1.00 75.62 198 ASN A N 1
ATOM 1440 C CA . ASN A 1 198 ? -15.159 35.380 -9.499 1.00 75.62 198 ASN A CA 1
ATOM 1441 C C . ASN A 1 198 ? -15.355 36.825 -10.004 1.00 75.62 198 ASN A C 1
ATOM 1443 O O . ASN A 1 198 ? -14.595 37.704 -9.584 1.00 75.62 198 ASN A O 1
ATOM 1447 N N . PRO A 1 199 ? -16.288 37.097 -10.935 1.00 74.50 199 PRO A N 1
ATOM 1448 C CA . PRO A 1 199 ? -16.501 38.451 -11.425 1.00 74.50 199 PRO A CA 1
ATOM 1449 C C . PRO A 1 199 ? -17.017 39.351 -10.289 1.00 74.50 199 PRO A C 1
ATOM 1451 O O . PRO A 1 199 ? -17.740 38.874 -9.408 1.00 74.50 199 PRO A O 1
ATOM 1454 N N . PRO A 1 200 ? -16.661 40.647 -10.286 1.00 71.00 200 PRO A N 1
ATOM 1455 C CA . PRO A 1 200 ? -17.116 41.579 -9.264 1.00 71.00 200 PRO A CA 1
ATOM 1456 C C . PRO A 1 200 ? -18.645 41.679 -9.298 1.00 71.00 200 PRO A C 1
ATOM 1458 O O . PRO A 1 200 ? -19.236 42.072 -10.304 1.00 71.00 200 PRO A O 1
ATOM 1461 N N . GLN A 1 201 ? -19.295 41.311 -8.193 1.00 72.69 201 GLN A N 1
ATOM 1462 C CA . GLN A 1 201 ? -20.716 41.573 -8.010 1.00 72.69 201 GLN A CA 1
ATOM 1463 C C . GLN A 1 201 ? -20.901 43.071 -7.764 1.00 72.69 201 GLN A C 1
ATOM 1465 O O . GLN A 1 201 ? -20.600 43.580 -6.687 1.00 72.69 201 GLN A O 1
ATOM 1470 N N . ASN A 1 202 ? -21.385 43.776 -8.786 1.00 73.69 202 ASN A N 1
ATOM 1471 C CA . ASN A 1 202 ? -21.859 45.147 -8.662 1.00 73.69 202 ASN A CA 1
ATOM 1472 C C . ASN A 1 202 ? -23.116 45.159 -7.783 1.00 73.69 202 ASN A C 1
ATOM 1474 O O . ASN A 1 202 ? -24.219 44.879 -8.252 1.00 73.69 202 ASN A O 1
ATOM 1478 N N . THR A 1 203 ? -22.958 45.490 -6.505 1.00 70.19 203 THR A N 1
ATOM 1479 C CA . THR A 1 203 ? -24.081 45.833 -5.632 1.00 70.19 203 THR A CA 1
ATOM 1480 C C . THR A 1 203 ? -24.541 47.245 -5.972 1.00 70.19 203 THR A C 1
ATOM 1482 O O . THR A 1 203 ? -23.996 48.229 -5.475 1.00 70.19 203 THR A O 1
ATOM 1485 N N . HIS A 1 204 ? -25.533 47.340 -6.853 1.00 69.12 204 HIS A N 1
ATOM 1486 C CA . HIS A 1 204 ? -26.291 48.565 -7.066 1.00 69.12 204 HIS A CA 1
ATOM 1487 C C . HIS A 1 204 ? -27.233 48.742 -5.864 1.00 69.12 204 HIS A C 1
ATOM 1489 O O . HIS A 1 204 ? -28.221 48.022 -5.738 1.00 69.12 204 HIS A O 1
ATOM 1495 N N . SER A 1 205 ? -26.901 49.657 -4.953 1.00 64.62 205 SER A N 1
ATOM 1496 C CA . SER A 1 205 ? -27.854 50.179 -3.973 1.00 64.62 205 SER A CA 1
ATOM 1497 C C . SER A 1 205 ? -28.826 51.103 -4.703 1.00 64.62 205 SER A C 1
ATOM 1499 O O . SER A 1 205 ? -28.389 52.034 -5.382 1.00 64.62 205 SER A O 1
ATOM 1501 N N . LEU A 1 206 ? -30.119 50.823 -4.592 1.00 68.00 206 LEU A N 1
ATOM 1502 C CA . LEU A 1 206 ? -31.183 51.772 -4.892 1.00 68.00 206 LEU A CA 1
ATOM 1503 C C . LEU A 1 206 ? -31.840 52.166 -3.571 1.00 68.00 206 LEU A C 1
ATOM 1505 O O . LEU A 1 206 ? -31.935 51.339 -2.661 1.00 68.00 206 LEU A O 1
ATOM 1509 N N . ASP A 1 207 ? -32.183 53.447 -3.530 1.00 63.09 207 ASP A N 1
ATOM 1510 C CA . ASP A 1 207 ? -32.753 54.232 -2.435 1.00 63.09 207 ASP A CA 1
ATOM 1511 C C . ASP A 1 207 ? -34.015 53.636 -1.787 1.00 63.09 207 ASP A C 1
ATOM 1513 O O . ASP A 1 207 ? -34.796 52.948 -2.490 1.00 63.09 207 ASP A O 1
#

Foldseek 3Di:
DDADALLVLLLCCLVPPLSSVVVVPVVPVSVVRVVVVVCVVVVVVVCCVPCVPVVVVLLLDLVSLVVVLVVLVVVLVVSVVSSVVSSVVGDDDDDDSSVVSVVVSVCSSVVVSVVSNVVSVVSSVVSCVVPVPDDPPPAQDQDQDDDPDDDDDDDPDDDDDDRDGDRDDDPDPDPPPDDDDDDDDDPPPDDPPPPPCDDDDPPDDDD